Protein AF-0000000075196717 (afdb_homodimer)

InterPro domains:
  IPR041457 CxC2-like cysteine cluster, KDZ transposase-associated [PF18803] (43-149)

Organism: Armillaria gallica (NCBI:txid47427)

Solvent-accessible surface area (backbone atoms only — not comparable to full-atom values): 16820 Å² total; per-residue (Å²): 130,62,68,54,46,32,29,43,76,71,43,40,42,58,36,60,29,16,65,69,53,47,51,66,74,26,63,53,44,68,80,50,48,28,22,49,72,92,38,53,44,47,44,41,79,74,63,49,66,37,62,44,65,56,50,80,75,49,80,69,92,35,65,36,72,63,85,53,72,28,36,37,40,36,77,72,12,62,42,66,40,39,44,23,40,53,65,34,82,88,36,63,89,58,47,72,61,54,48,35,47,63,39,40,29,44,57,77,38,83,86,71,55,45,39,28,32,28,52,66,30,54,51,49,50,52,38,35,29,71,44,52,64,48,46,73,65,27,51,49,46,23,28,52,48,33,13,50,74,51,42,49,74,63,79,86,123,131,63,68,54,46,32,27,41,76,69,43,38,43,58,34,58,28,16,65,70,54,48,49,66,73,27,63,52,44,68,80,49,47,29,22,48,72,92,39,54,46,48,44,41,78,74,64,47,67,38,63,44,62,56,51,80,74,50,81,70,92,36,66,37,76,63,86,54,69,28,36,35,39,36,77,72,13,61,41,66,42,39,45,22,41,55,66,35,83,89,37,62,90,58,47,72,60,54,50,35,47,64,39,40,29,43,57,77,38,84,86,71,56,46,39,29,32,29,53,67,29,54,51,48,49,51,38,35,29,70,42,53,64,48,46,74,66,27,51,48,46,22,28,53,47,32,15,50,75,51,44,48,76,61,79,87,125

Radius of gyration: 19.27 Å; Cα contacts (8 Å, |Δi|>4): 617; chains: 2; bounding box: 46×51×46 Å

Sequence (314 aa):
MGDPIFQCDSCSLGLLVCKSCCLKLHLSLSLHPYSEWFTKTTLRELGLWVQIRHFDSSECICPECAGQTFTVLDTNGIHEVDIDYCSCDRCKGTTCWQQLLHFGWYPTMPLHPRTCATLMLLDQFHALTHAGKVSAYDYYCYVNTMTDVWGIGLPRVMGDPIFQCDSCSLGLLVCKSCCLKLHLSLSLHPYSEWFTKTTLRELGLWVQIRHFDSSECICPECAGQTFTVLDTNGIHEVDIDYCSCDRCKGTTCWQQLLHFGWYPTMPLHPRTCATLMLLDQFHALTHAGKVSAYDYYCYVNTMTDVWGIGLPRV

Secondary structure (DSSP, 8-state):
-----EEESSSTT--EE-HHHHHHHTTT-TT--EEETTEEE-HHHHT-EEESS-TTSPPPSSEEEEEEEEEEEETTEEEEEEEEEE-SGGGTT--HHHHHHHTTEEESSSSS--EEEEHHHHHHHHHHHHHH---HHHHHHHHHHHHHHTT------/-----EEESSSTT--EE-HHHHHHHTTT-TT--EEETTEEE-HHHHT-EEESS-TTSPPPSSEEEEEEEEEEEETTEEEEEEEEEE-SGGGTT--HHHHHHHHTEEESSSSS--EEEEHHHHHHHHHHHHHH---HHHHHHHHHHHHHHTT------

Foldseek 3Di:
DADQQKAWPPDVVRTRHGLVVVQVVCLLPQATWMDRNPATDHNVVSPHEHEQDDPVPDDAPAWAWLPDWAWEQEQLAIDTHTYTYHPDPVCPPPDPQNSCVVSQWHFPDDPRRRYTYGVNLVVVVVVCCVVPVQDPVNSVVSRHVSCVVSPVPDPPD/DADQQKAWPPDVVRTRHGLVVVQVVCLLPQATWMDRNPHTDHNVVSPHEHEQDPPVPDDAPAWAWLPDWAWEQEQLAIDTHTYTYHPDPVCPPPDPQRSCVVSQWHFPDDPRRRYTYGVNLVVVVVVCCVVPVQDPVNSVVSRHVSCVVSPVPDPPD

pLDDT: mean 82.61, std 13.31, range [24.95, 95.75]

Nearest PDB structures (foldseek):
  2y8e-assembly2_B  TM=4.421E-01  e=9.604E+00  Drosophila melanogaster
  2y8e-assembly2_B  TM=4.296E-01  e=7.864E+00  Drosophila melanogaster

Structure (mmCIF, N/CA/C/O backbone):
data_AF-0000000075196717-model_v1
#
loop_
_entity.id
_entity.type
_entity.pdbx_description
1 polymer 'CxC2-like cysteine cluster KDZ transposase-associated domain-containing protein'
#
loop_
_atom_site.group_PDB
_atom_site.id
_atom_site.type_symbol
_atom_site.label_atom_id
_atom_site.label_alt_id
_atom_site.label_comp_id
_atom_site.label_asym_id
_atom_site.label_entity_id
_atom_site.label_seq_id
_atom_site.pdbx_PDB_ins_code
_atom_site.Cartn_x
_atom_site.Cartn_y
_atom_site.Cartn_z
_atom_site.occupancy
_atom_site.B_iso_or_equiv
_atom_site.auth_seq_id
_atom_site.auth_comp_id
_atom_site.auth_asym_id
_atom_site.auth_atom_id
_atom_site.pdbx_PDB_model_num
ATOM 1 N N . MET A 1 1 ? -20.812 -8.398 14.812 1 59.66 1 MET A N 1
ATOM 2 C CA . MET A 1 1 ? -19.641 -7.574 14.508 1 59.66 1 MET A CA 1
ATOM 3 C C . MET A 1 1 ? -18.453 -7.992 15.359 1 59.66 1 MET A C 1
ATOM 5 O O . MET A 1 1 ? -18.609 -8.32 16.531 1 59.66 1 MET A O 1
ATOM 9 N N . GLY A 1 2 ? -17.484 -8.594 14.695 1 74.06 2 GLY A N 1
ATOM 10 C CA . GLY A 1 2 ? -16.391 -9.156 15.469 1 74.06 2 GLY A CA 1
ATOM 11 C C . GLY A 1 2 ? -15.586 -8.109 16.219 1 74.06 2 GLY A C 1
ATOM 12 O O . GLY A 1 2 ? -15.859 -6.914 16.109 1 74.06 2 GLY A O 1
ATOM 13 N N . ASP A 1 3 ? -14.805 -8.562 17.188 1 85.38 3 ASP A N 1
ATOM 14 C CA . ASP A 1 3 ? -13.953 -7.688 17.984 1 85.38 3 ASP A CA 1
ATOM 15 C C . ASP A 1 3 ? -12.93 -6.973 17.094 1 85.38 3 ASP A C 1
ATOM 17 O O . ASP A 1 3 ? -12.266 -7.602 16.281 1 85.38 3 ASP A O 1
ATOM 21 N N . PRO A 1 4 ? -13 -5.664 17.203 1 85.81 4 PRO A N 1
ATOM 22 C CA . PRO A 1 4 ? -12.016 -4.902 16.422 1 85.81 4 PRO A CA 1
ATOM 23 C C . PRO A 1 4 ? -10.602 -5.012 17 1 85.81 4 PRO A C 1
ATOM 25 O O . PRO A 1 4 ? -10.164 -4.133 17.75 1 85.81 4 PRO A O 1
ATOM 28 N N . ILE A 1 5 ? -9.875 -6.059 16.688 1 88.12 5 ILE A N 1
ATOM 29 C CA . ILE A 1 5 ? -8.586 -6.305 17.328 1 88.12 5 ILE A CA 1
ATOM 30 C C . ILE A 1 5 ? -7.492 -6.371 16.266 1 88.12 5 ILE A C 1
ATOM 32 O O . ILE A 1 5 ? -6.312 -6.539 16.578 1 88.12 5 ILE A O 1
ATOM 36 N N . PHE A 1 6 ? -7.949 -6.184 15.055 1 87.44 6 PHE A N 1
ATOM 37 C CA . PHE A 1 6 ? -6.973 -6.281 13.977 1 87.44 6 PHE A CA 1
ATOM 38 C C . PHE A 1 6 ? -6.629 -4.898 13.438 1 87.44 6 PHE A C 1
ATOM 40 O O . PHE A 1 6 ? -7.504 -4.043 13.297 1 87.44 6 PHE A O 1
ATOM 47 N N . GLN A 1 7 ? -5.301 -4.719 13.172 1 85.94 7 GLN A N 1
ATOM 48 C CA . GLN A 1 7 ? -4.812 -3.449 12.641 1 85.94 7 GLN A CA 1
ATOM 49 C C . GLN A 1 7 ? -3.867 -3.672 11.469 1 85.94 7 GLN A C 1
ATOM 51 O O . GLN A 1 7 ? -2.986 -4.531 11.523 1 85.94 7 GLN A O 1
ATOM 56 N N . CYS A 1 8 ? -4.207 -2.955 10.391 1 87 8 CYS A N 1
ATOM 57 C CA . CYS A 1 8 ? -3.293 -2.994 9.258 1 87 8 CYS A CA 1
ATOM 58 C C . CYS A 1 8 ? -2.139 -2.02 9.453 1 87 8 CYS A C 1
ATOM 60 O O . CYS A 1 8 ? -2.354 -0.858 9.805 1 87 8 CYS A O 1
ATOM 62 N N . ASP A 1 9 ? -1.025 -2.451 9.133 1 79.75 9 ASP A N 1
ATOM 63 C CA . ASP A 1 9 ? 0.159 -1.627 9.359 1 79.75 9 ASP A CA 1
ATOM 64 C C . ASP A 1 9 ? 0.439 -0.73 8.156 1 79.75 9 ASP A C 1
ATOM 66 O O . ASP A 1 9 ? 1.239 0.203 8.242 1 79.75 9 ASP A O 1
ATOM 70 N N . SER A 1 10 ? -0.27 -0.984 7.117 1 79.19 10 SER A N 1
ATOM 71 C CA . SER A 1 10 ? 0.008 -0.249 5.887 1 79.19 10 SER A CA 1
ATOM 72 C C . SER A 1 10 ? -1.07 0.794 5.609 1 79.19 10 SER A C 1
ATOM 74 O O . SER A 1 10 ? -0.848 1.737 4.848 1 79.19 10 SER A O 1
ATOM 76 N N . CYS A 1 11 ? -2.168 0.563 6.168 1 77.88 11 CYS A N 1
ATOM 77 C CA . CYS A 1 11 ? -3.236 1.537 5.98 1 77.88 11 CYS A CA 1
ATOM 78 C C . CYS A 1 11 ? -3.111 2.684 6.977 1 77.88 11 CYS A C 1
ATOM 80 O O . CYS A 1 11 ? -2.689 2.479 8.117 1 77.88 11 CYS A O 1
ATOM 82 N N . SER A 1 12 ? -3.23 3.898 6.637 1 64.94 12 SER A N 1
ATOM 83 C CA . SER A 1 12 ? -3.016 5.094 7.449 1 64.94 12 SER A CA 1
ATOM 84 C C . SER A 1 12 ? -4.023 5.172 8.594 1 64.94 12 SER A C 1
ATOM 86 O O . SER A 1 12 ? -3.816 5.914 9.555 1 64.94 12 SER A O 1
ATOM 88 N N . LEU A 1 13 ? -5.008 4.414 8.539 1 61.22 13 LEU A N 1
ATOM 89 C CA . LEU A 1 13 ? -6.039 4.738 9.516 1 61.22 13 LEU A CA 1
ATOM 90 C C . LEU A 1 13 ? -5.801 3.998 10.828 1 61.22 13 LEU A C 1
ATOM 92 O O . LEU A 1 13 ? -6.332 4.387 11.875 1 61.22 13 LEU A O 1
ATOM 96 N N . GLY A 1 14 ? -4.746 3.205 10.914 1 62.84 14 GLY A N 1
ATOM 97 C CA . GLY A 1 14 ? -4.492 2.484 12.148 1 62.84 14 GLY A CA 1
ATOM 98 C C . GLY A 1 14 ? -5.762 1.977 12.812 1 62.84 14 GLY A C 1
ATOM 99 O O . GLY A 1 14 ? -5.859 1.963 14.039 1 62.84 14 GLY A O 1
ATOM 100 N N . LEU A 1 15 ? -6.766 1.689 12.031 1 69.5 15 LEU A N 1
ATOM 101 C CA . LEU A 1 15 ? -8.062 1.262 12.547 1 69.5 15 LEU A CA 1
ATOM 102 C C . LEU A 1 15 ? -8.008 -0.183 13.031 1 69.5 15 LEU A C 1
ATOM 104 O O . LEU A 1 15 ? -7.371 -1.029 12.398 1 69.5 15 LEU A O 1
ATOM 108 N N . LEU A 1 16 ? -8.508 -0.179 14.219 1 79.31 16 LEU A N 1
ATOM 109 C CA . LEU A 1 16 ? -8.773 -1.542 14.656 1 79.31 16 LEU A CA 1
ATOM 110 C C . LEU A 1 16 ? -10.094 -2.053 14.086 1 79.31 16 LEU A C 1
ATOM 112 O O . LEU A 1 16 ? -11.117 -1.369 14.164 1 79.31 16 LEU A O 1
ATOM 116 N N . VAL A 1 17 ? -9.992 -3.168 13.406 1 83.69 17 VAL A N 1
ATOM 117 C CA . VAL A 1 17 ? -11.188 -3.734 12.797 1 83.69 17 VAL A CA 1
ATOM 118 C C . VAL A 1 17 ? -11.328 -5.203 13.188 1 83.69 17 VAL A C 1
ATOM 120 O O . VAL A 1 17 ? -10.398 -5.797 13.734 1 83.69 17 VAL A O 1
ATOM 123 N N . CYS A 1 18 ? -12.547 -5.629 13.031 1 88.38 18 CYS A N 1
ATOM 124 C CA . CYS A 1 18 ? -12.758 -7.055 13.266 1 88.38 18 CYS A CA 1
ATOM 125 C C . CYS A 1 18 ? -12.211 -7.883 12.102 1 88.38 18 CYS A C 1
ATOM 127 O O . CYS A 1 18 ? -11.844 -7.336 11.062 1 88.38 18 CYS A O 1
ATOM 129 N N . LYS A 1 19 ? -12.258 -9.164 12.328 1 89 19 LYS A N 1
ATOM 130 C CA . LYS A 1 19 ? -11.703 -10.07 11.328 1 89 19 LYS A CA 1
ATOM 131 C C . L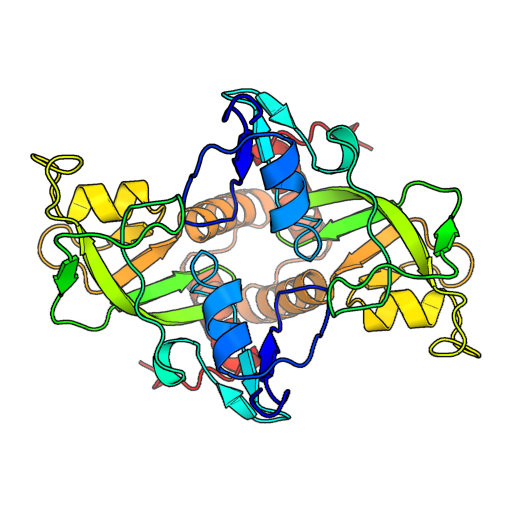YS A 1 19 ? -12.461 -9.961 10.008 1 89 19 LYS A C 1
ATOM 133 O O . LYS A 1 19 ? -11.852 -9.875 8.945 1 89 19 LYS A O 1
ATOM 138 N N . SER A 1 20 ? -13.703 -9.961 10.078 1 87.88 20 SER A N 1
ATOM 139 C CA . SER A 1 20 ? -14.516 -9.93 8.875 1 87.88 20 SER A CA 1
ATOM 140 C C . SER A 1 20 ? -14.312 -8.633 8.102 1 87.88 20 SER A C 1
ATOM 142 O O . SER A 1 20 ? -14.234 -8.641 6.871 1 87.88 20 SER A O 1
ATOM 144 N N . CYS A 1 21 ? -14.117 -7.562 8.773 1 85 21 CYS A N 1
ATOM 145 C CA . CYS A 1 21 ? -13.883 -6.27 8.141 1 85 21 CYS A CA 1
ATOM 146 C C . CYS A 1 21 ? -12.484 -6.203 7.543 1 85 21 CYS A C 1
ATOM 148 O O . CYS A 1 21 ? -12.289 -5.633 6.469 1 85 21 CYS A O 1
ATOM 150 N N . CYS A 1 22 ? -11.664 -6.824 8.242 1 85.25 22 CYS A N 1
ATOM 151 C CA . CYS A 1 22 ? -10.297 -6.887 7.75 1 85.25 22 CYS A CA 1
ATOM 152 C C . CYS A 1 22 ? -10.234 -7.57 6.391 1 85.25 22 CYS A C 1
ATOM 154 O O . CYS A 1 22 ? -9.656 -7.031 5.445 1 85.25 22 CYS A O 1
ATOM 156 N N . LEU A 1 23 ? -10.914 -8.633 6.34 1 86.12 23 LEU A N 1
ATOM 157 C CA . LEU A 1 23 ? -10.875 -9.422 5.113 1 86.12 23 LEU A CA 1
ATOM 158 C C . LEU A 1 23 ? -11.602 -8.695 3.984 1 86.12 23 LEU A C 1
ATOM 160 O O . LEU A 1 23 ? -11.125 -8.672 2.85 1 86.12 23 LEU A O 1
ATOM 164 N N . LYS A 1 24 ? -12.586 -8 4.273 1 81.69 24 LYS A N 1
ATOM 165 C CA . LYS A 1 24 ? -13.367 -7.285 3.268 1 81.69 24 LYS A CA 1
ATOM 166 C C . LYS A 1 24 ? -12.594 -6.09 2.723 1 81.69 24 LYS A C 1
ATOM 168 O O . LYS A 1 24 ? -12.594 -5.844 1.514 1 81.69 24 LYS A O 1
ATOM 173 N N . LEU A 1 25 ? -11.883 -5.48 3.578 1 78.94 25 LEU A N 1
ATOM 174 C CA . LEU A 1 25 ? -11.195 -4.246 3.223 1 78.94 25 LEU A CA 1
ATOM 175 C C . LEU A 1 25 ? -9.914 -4.535 2.449 1 78.94 25 LEU A C 1
ATOM 177 O O . LEU A 1 25 ? -9.391 -3.66 1.757 1 78.94 25 LEU A O 1
ATOM 181 N N . HIS A 1 26 ? -9.508 -5.785 2.533 1 84.81 26 HIS A N 1
ATOM 182 C CA . HIS A 1 26 ? -8.164 -6.016 2.004 1 84.81 26 HIS A CA 1
ATOM 183 C C . HIS A 1 26 ? -8.18 -7.094 0.926 1 84.81 26 HIS A C 1
ATOM 185 O O . HIS A 1 26 ? -7.145 -7.695 0.63 1 84.81 26 HIS A O 1
ATOM 191 N N . LEU A 1 27 ? -9.297 -7.242 0.307 1 79.31 27 LEU A N 1
ATOM 192 C CA . LEU A 1 27 ? -9.398 -8.203 -0.788 1 79.31 27 LEU A CA 1
ATOM 193 C C . LEU A 1 27 ? -8.43 -7.852 -1.911 1 79.31 27 LEU A C 1
ATOM 195 O O . LEU A 1 27 ? -7.816 -8.742 -2.506 1 79.31 27 LEU A O 1
ATOM 199 N N . SER A 1 28 ? -8.234 -6.535 -2.092 1 78.94 28 SER A N 1
ATOM 200 C CA . SER A 1 28 ? -7.34 -6.086 -3.156 1 78.94 28 SER A CA 1
ATOM 201 C C . SER A 1 28 ? -5.984 -5.668 -2.6 1 78.94 28 SER A C 1
ATOM 203 O O . SER A 1 28 ? -5.145 -5.137 -3.33 1 78.94 28 SER A O 1
ATOM 205 N N . LEU A 1 29 ? -5.84 -5.852 -1.345 1 86.69 29 LEU A N 1
ATOM 206 C CA . LEU A 1 29 ? -4.613 -5.492 -0.641 1 86.69 29 LEU A CA 1
ATOM 207 C C . LEU A 1 29 ? -4.086 -6.668 0.171 1 86.69 29 LEU A C 1
ATOM 209 O O . LEU A 1 29 ? -3.814 -6.531 1.366 1 86.69 29 LEU A O 1
ATOM 213 N N . SER A 1 30 ? -3.891 -7.707 -0.532 1 86.38 30 SER A N 1
ATOM 214 C CA . SER A 1 30 ? -3.686 -9.008 0.093 1 86.38 30 SER A CA 1
ATOM 215 C C . SER A 1 30 ? -2.305 -9.102 0.734 1 86.38 30 SER A C 1
ATOM 217 O O . SER A 1 30 ? -2.037 -10.023 1.514 1 86.38 30 SER A O 1
ATOM 219 N N . LEU A 1 31 ? -1.469 -8.102 0.481 1 89.94 31 LEU A N 1
ATOM 220 C CA . LEU A 1 31 ? -0.1 -8.227 0.97 1 89.94 31 LEU A CA 1
ATOM 221 C C . LEU A 1 31 ? 0.16 -7.25 2.113 1 89.94 31 LEU A C 1
ATOM 223 O O . LEU A 1 31 ? 1.305 -7.078 2.537 1 89.94 31 LEU A O 1
ATOM 227 N N . HIS A 1 32 ? -0.858 -6.578 2.561 1 89.25 32 HIS A N 1
ATOM 228 C CA . HIS A 1 32 ? -0.691 -5.715 3.723 1 89.25 32 HIS A CA 1
ATOM 229 C C . HIS A 1 32 ? -0.457 -6.531 4.988 1 89.25 32 HIS A C 1
ATOM 231 O O . HIS A 1 32 ? -1.097 -7.566 5.191 1 89.25 32 HIS A O 1
ATOM 237 N N . PRO A 1 33 ? 0.479 -6.074 5.734 1 84.44 33 PRO A N 1
ATOM 238 C CA . PRO A 1 33 ? 0.685 -6.758 7.016 1 84.44 33 PRO A CA 1
ATOM 239 C C . PRO A 1 33 ? -0.357 -6.379 8.062 1 84.44 33 PRO A C 1
ATOM 241 O O . PRO A 1 33 ? -0.894 -5.266 8.031 1 84.44 33 PRO A O 1
ATOM 244 N N . TYR A 1 34 ? -0.632 -7.355 8.961 1 84.94 34 TYR A N 1
ATOM 245 C CA . TYR A 1 34 ? -1.619 -7.121 10.008 1 84.94 34 TYR A CA 1
ATOM 246 C C . TYR A 1 34 ? -1.066 -7.516 11.375 1 84.94 34 TYR A C 1
ATOM 248 O O . TYR A 1 34 ? -0.169 -8.352 11.469 1 84.94 34 TYR A O 1
ATOM 256 N N . SER A 1 35 ? -1.68 -6.824 12.305 1 84.5 35 SER A N 1
ATOM 257 C CA . SER A 1 35 ? -1.391 -7.168 13.688 1 84.5 35 SER A CA 1
ATOM 258 C C . SER A 1 35 ? -2.674 -7.391 14.484 1 84.5 35 SER A C 1
ATOM 260 O O . SER A 1 35 ? -3.664 -6.684 14.281 1 84.5 35 SER A O 1
ATOM 262 N N . GLU A 1 36 ? -2.676 -8.445 15.125 1 85.5 36 GLU A N 1
ATOM 263 C CA . GLU A 1 36 ? -3.674 -8.672 16.156 1 85.5 36 GLU A CA 1
ATOM 264 C C . GLU A 1 36 ? -3.176 -8.195 17.516 1 85.5 36 GLU A C 1
ATOM 266 O O . GLU A 1 36 ? -2.4 -8.891 18.188 1 85.5 36 GLU A O 1
ATOM 271 N N . TRP A 1 37 ? -3.594 -6.984 17.844 1 79 37 TRP A N 1
ATOM 272 C CA . TRP A 1 37 ? -3.025 -6.305 19 1 79 37 TRP A CA 1
ATOM 273 C C . TRP A 1 37 ? -1.514 -6.164 18.859 1 79 37 TRP A C 1
ATOM 275 O O . TRP A 1 37 ? -1.027 -5.469 17.969 1 79 37 TRP A O 1
ATOM 285 N N . PHE A 1 38 ? -0.753 -6.953 19.609 1 75.19 38 PHE A N 1
ATOM 286 C CA . PHE A 1 38 ? 0.695 -6.785 19.578 1 75.19 38 PHE A CA 1
ATOM 287 C C . PHE A 1 38 ? 1.361 -7.977 18.891 1 75.19 38 PHE A C 1
ATOM 289 O O . PHE A 1 38 ? 2.59 -8.078 18.875 1 75.19 38 PHE A O 1
ATOM 296 N N . THR A 1 39 ? 0.395 -8.805 18.312 1 82.44 39 THR A N 1
ATOM 297 C CA . THR A 1 39 ? 0.944 -9.977 17.641 1 82.44 39 THR A CA 1
ATOM 298 C C . THR A 1 39 ? 0.768 -9.883 16.125 1 82.44 39 THR A C 1
ATOM 300 O O . THR A 1 39 ? -0.331 -9.602 15.648 1 82.44 39 THR A O 1
ATOM 303 N N . LYS A 1 40 ? 1.809 -10.133 15.547 1 84.81 40 LYS A N 1
ATOM 304 C CA . LYS A 1 40 ? 1.774 -10.07 14.086 1 84.81 40 LYS A CA 1
ATOM 305 C C . LYS A 1 40 ? 0.991 -11.242 13.508 1 84.81 40 LYS A C 1
ATOM 307 O O . LYS A 1 40 ? 1.06 -12.359 14.023 1 84.81 40 LYS A O 1
ATOM 312 N N . THR A 1 41 ? 0.192 -10.938 12.547 1 87.44 41 THR A N 1
ATOM 313 C CA . THR A 1 41 ? -0.547 -11.953 11.805 1 87.44 41 THR A CA 1
ATOM 314 C C . THR A 1 41 ? -0.588 -11.617 10.32 1 87.44 41 THR A C 1
ATOM 316 O O . THR A 1 41 ? -0.057 -10.586 9.898 1 87.44 41 THR A O 1
ATOM 319 N N . THR A 1 42 ? -1.004 -12.625 9.562 1 87.94 42 THR A N 1
ATOM 320 C CA . THR A 1 42 ? -1.123 -12.406 8.125 1 87.94 42 THR A CA 1
ATOM 321 C C . THR A 1 42 ? -2.57 -12.578 7.672 1 87.94 42 THR A C 1
ATOM 323 O O . THR A 1 42 ? -3.375 -13.203 8.367 1 87.94 42 THR A O 1
ATOM 326 N N . LEU A 1 43 ? -2.84 -12.016 6.547 1 90.06 43 LEU A N 1
ATOM 327 C CA . LEU A 1 43 ? -4.184 -12.148 5.992 1 90.06 43 LEU A CA 1
ATOM 328 C C . LEU A 1 43 ? -4.48 -13.602 5.633 1 90.06 43 LEU A C 1
ATOM 330 O O . LEU A 1 43 ? -5.625 -14.047 5.73 1 90.06 43 LEU A O 1
ATOM 334 N N . ARG A 1 44 ? -3.447 -14.289 5.297 1 89.94 44 ARG A N 1
ATOM 335 C CA . ARG A 1 44 ? -3.615 -15.719 5.027 1 89.94 44 ARG A CA 1
ATOM 336 C C . ARG A 1 44 ? -4.09 -16.453 6.273 1 89.94 44 ARG A C 1
ATOM 338 O O . ARG A 1 44 ? -5.023 -17.25 6.211 1 89.94 44 ARG A O 1
ATOM 345 N N . GLU A 1 45 ? -3.471 -16.141 7.352 1 89.25 45 GLU A N 1
ATOM 346 C CA . GLU A 1 45 ? -3.83 -16.766 8.617 1 89.25 45 GLU A CA 1
ATOM 347 C C . GLU A 1 45 ? -5.254 -16.406 9.031 1 89.25 45 GLU A C 1
ATOM 349 O O . GLU A 1 45 ? -5.934 -17.203 9.688 1 89.25 45 GLU A O 1
ATOM 354 N N . LEU A 1 46 ? -5.652 -15.281 8.594 1 90.38 46 LEU A N 1
ATOM 355 C CA . LEU A 1 46 ? -7.008 -14.844 8.906 1 90.38 46 LEU A CA 1
ATOM 356 C C . LEU A 1 46 ? -8.016 -15.484 7.961 1 90.38 46 LEU A C 1
ATOM 358 O O . LEU A 1 46 ? -9.227 -15.367 8.164 1 90.38 46 LEU A O 1
ATOM 362 N N . GLY A 1 47 ? -7.535 -16.109 6.922 1 89.31 47 GLY A N 1
ATOM 363 C CA . GLY A 1 47 ? -8.422 -16.875 6.066 1 89.31 47 GLY A CA 1
ATOM 364 C C . GLY A 1 47 ? -8.617 -16.25 4.695 1 89.31 47 GLY A C 1
ATOM 365 O O . GLY A 1 47 ? -9.5 -16.656 3.939 1 89.31 47 GLY A O 1
ATOM 366 N N . LEU A 1 48 ? -7.816 -15.273 4.355 1 88.69 48 LEU A N 1
ATOM 367 C CA . LEU A 1 48 ? -8 -14.617 3.066 1 88.69 48 LEU A CA 1
ATOM 368 C C . LEU A 1 48 ? -7.535 -15.516 1.925 1 88.69 48 LEU A C 1
ATOM 370 O O . LEU A 1 48 ? -6.438 -16.078 1.979 1 88.69 48 LEU A O 1
ATOM 374 N N . TRP A 1 49 ? -8.43 -15.672 1.001 1 88.12 49 TRP A N 1
ATOM 375 C CA . TRP A 1 49 ? -8.125 -16.297 -0.284 1 88.12 49 TRP A CA 1
ATOM 376 C C . TRP A 1 49 ? -8.188 -15.266 -1.412 1 88.12 49 TRP A C 1
ATOM 378 O O . TRP A 1 49 ? -9.219 -14.609 -1.608 1 88.12 49 TRP A O 1
ATOM 388 N N . VAL A 1 50 ? -7.098 -15.203 -2.086 1 87.06 50 VAL A N 1
ATOM 389 C CA . VAL A 1 50 ? -7.016 -14.148 -3.092 1 87.06 50 VAL A CA 1
ATOM 390 C C . VAL A 1 50 ? -7.504 -14.68 -4.438 1 87.06 50 VAL A C 1
ATOM 392 O O . VAL A 1 50 ? -6.977 -15.672 -4.953 1 87.06 50 VAL A O 1
ATOM 395 N N . GLN A 1 51 ? -8.57 -14.141 -4.883 1 85.19 51 GLN A N 1
ATOM 396 C CA . GLN A 1 51 ? -9.039 -14.438 -6.23 1 85.19 51 GLN A CA 1
ATOM 397 C C . GLN A 1 51 ? -8.297 -13.602 -7.27 1 85.19 51 GLN A C 1
ATOM 399 O O . GLN A 1 51 ? -8.43 -12.375 -7.301 1 85.19 51 GLN A O 1
ATOM 404 N N . ILE A 1 52 ? -7.566 -14.586 -7.957 1 82.5 52 ILE A N 1
ATOM 405 C CA . ILE A 1 52 ? -6.82 -13.906 -9.008 1 82.5 52 ILE A CA 1
ATOM 406 C C . ILE A 1 52 ? -7.75 -13.578 -10.172 1 82.5 52 ILE A C 1
ATOM 408 O O . ILE A 1 52 ? -8.57 -14.406 -10.578 1 82.5 52 ILE A O 1
ATOM 412 N N . ARG A 1 53 ? -7.883 -12.453 -10.461 1 74.88 53 ARG A N 1
ATOM 413 C CA . ARG A 1 53 ? -8.75 -11.906 -11.492 1 74.88 53 ARG A CA 1
ATOM 414 C C . ARG A 1 53 ? -10.102 -11.5 -10.914 1 74.88 53 ARG A C 1
ATOM 416 O O . ARG A 1 53 ? -10.375 -11.734 -9.734 1 74.88 53 ARG A O 1
ATOM 423 N N . HIS A 1 54 ? -10.977 -10.773 -11.43 1 73.12 54 HIS A N 1
ATOM 424 C CA . HIS A 1 54 ? -12.203 -10.141 -10.984 1 73.12 54 HIS A CA 1
ATOM 425 C C . HIS A 1 54 ? -11.914 -8.922 -10.117 1 73.12 54 HIS A C 1
ATOM 427 O O . HIS A 1 54 ? -12.258 -8.898 -8.93 1 73.12 54 HIS A O 1
ATOM 433 N N . PHE A 1 55 ? -11.508 -8.117 -10.648 1 62.22 55 PHE A N 1
ATOM 434 C CA . PHE A 1 55 ? -10.977 -6.902 -10.047 1 62.22 55 PHE A CA 1
ATOM 435 C C . PHE A 1 55 ? -12.102 -6.074 -9.43 1 62.22 55 PHE A C 1
ATOM 437 O O . PHE A 1 55 ? -11.836 -5.184 -8.617 1 62.22 55 PHE A O 1
ATOM 444 N N . ASP A 1 56 ? -13.359 -6.422 -9.742 1 60.47 56 ASP A N 1
ATOM 445 C CA . ASP A 1 56 ? -14.492 -5.641 -9.266 1 60.47 56 ASP A CA 1
ATOM 446 C C . ASP A 1 56 ? -15.031 -6.195 -7.949 1 60.47 56 ASP A C 1
ATOM 448 O O . ASP A 1 56 ? -16.109 -5.809 -7.504 1 60.47 56 ASP A O 1
ATOM 452 N N . SER A 1 57 ? -14.195 -6.965 -7.316 1 62.5 57 SER A N 1
ATOM 453 C CA . SER A 1 57 ? -14.586 -7.578 -6.051 1 62.5 57 SER A CA 1
ATOM 454 C C . SER A 1 57 ? -15.789 -8.492 -6.227 1 62.5 57 SER A C 1
ATOM 456 O O . SER A 1 57 ? -16.453 -8.859 -5.25 1 62.5 57 SER A O 1
ATOM 458 N N . SER A 1 58 ? -16.047 -8.719 -7.516 1 69.94 58 SER A N 1
ATOM 459 C CA . SER A 1 58 ? -17.109 -9.695 -7.742 1 69.94 58 SER A CA 1
ATOM 460 C C . SER A 1 58 ? -16.609 -11.117 -7.5 1 69.94 58 SER A C 1
ATOM 462 O O . SER A 1 58 ? -15.43 -11.406 -7.691 1 69.94 58 SER A O 1
ATOM 464 N N . GLU A 1 59 ? -17.484 -11.812 -7.07 1 76.5 59 GLU A N 1
ATOM 465 C CA . GLU A 1 59 ? -17.125 -13.211 -6.82 1 76.5 59 GLU A CA 1
ATOM 466 C C . GLU A 1 59 ? -16.984 -13.984 -8.125 1 76.5 59 GLU A C 1
ATOM 468 O O . GLU A 1 59 ? -17.781 -13.797 -9.055 1 76.5 59 GLU A O 1
ATOM 473 N N . CYS A 1 60 ? -15.938 -14.648 -8.234 1 85.12 60 CYS A N 1
ATOM 474 C CA . CYS A 1 60 ? -15.734 -15.5 -9.398 1 85.12 60 CYS A CA 1
ATOM 475 C C . CYS A 1 60 ? -16.688 -16.688 -9.383 1 85.12 60 CYS A C 1
ATOM 477 O O . CYS A 1 60 ? -16.812 -17.375 -8.359 1 85.12 60 CYS A O 1
ATOM 479 N N . ILE A 1 61 ? -17.312 -16.969 -10.492 1 85.69 61 ILE A N 1
ATOM 480 C CA . ILE A 1 61 ? -18.281 -18.062 -10.57 1 85.69 61 ILE A CA 1
ATOM 481 C C . ILE A 1 61 ? -17.547 -19.375 -10.828 1 85.69 61 ILE A C 1
ATOM 483 O O . ILE A 1 61 ? -18.109 -20.453 -10.633 1 85.69 61 ILE A O 1
ATOM 487 N N . CYS A 1 62 ? -16.312 -19.344 -11.273 1 89.81 62 CYS A N 1
ATOM 488 C CA . CYS A 1 62 ? -15.531 -20.547 -11.57 1 89.81 62 CYS A CA 1
ATOM 489 C C . CYS A 1 62 ? -14.141 -20.453 -10.945 1 89.81 62 CYS A C 1
ATOM 491 O O . CYS A 1 62 ? -13.133 -20.531 -11.656 1 89.81 62 CYS A O 1
ATOM 493 N N . PRO A 1 63 ? -14.109 -20.297 -9.664 1 88.94 63 PRO A N 1
ATOM 494 C CA . PRO A 1 63 ? -12.781 -20.266 -9.047 1 88.94 63 PRO A CA 1
ATOM 495 C C . PRO A 1 63 ? -12.039 -21.594 -9.133 1 88.94 63 PRO A C 1
ATOM 497 O O . PRO A 1 63 ? -12.656 -22.656 -9.023 1 88.94 63 PRO A O 1
ATOM 500 N N . GLU A 1 64 ? -10.75 -21.531 -9.477 1 89.25 64 GLU A N 1
ATOM 501 C CA . GLU A 1 64 ? -9.883 -22.703 -9.5 1 89.25 64 GLU A CA 1
ATOM 502 C C . GLU A 1 64 ? -8.734 -22.562 -8.5 1 89.25 64 GLU A C 1
ATOM 504 O O . GLU A 1 64 ? -7.859 -21.703 -8.672 1 89.25 64 GLU A O 1
ATOM 509 N N . CYS A 1 65 ? -8.797 -23.438 -7.582 1 89.25 65 CYS A N 1
ATOM 510 C CA . CYS A 1 65 ? -7.762 -23.391 -6.559 1 89.25 65 CYS A CA 1
ATOM 511 C C . CYS A 1 65 ? -6.391 -23.703 -7.145 1 89.25 65 CYS A C 1
ATOM 513 O O . CYS A 1 65 ? -6.25 -24.656 -7.91 1 89.25 65 CYS A O 1
ATOM 515 N N . ALA A 1 66 ? -5.43 -22.875 -6.801 1 86.94 66 ALA A N 1
ATOM 516 C CA . ALA A 1 66 ? -4.074 -23.125 -7.285 1 86.94 66 ALA A CA 1
ATOM 517 C C . ALA A 1 66 ? -3.465 -24.344 -6.605 1 86.94 66 ALA A C 1
ATOM 519 O O . ALA A 1 66 ? -2.545 -24.969 -7.141 1 86.94 66 ALA A O 1
ATOM 520 N N . GLY A 1 67 ? -4.004 -24.75 -5.559 1 80.62 67 GLY A N 1
ATOM 521 C CA . GLY A 1 67 ? -3.592 -25.969 -4.887 1 80.62 67 GLY A CA 1
ATOM 522 C C . GLY A 1 67 ? -2.307 -25.812 -4.094 1 80.62 67 GLY A C 1
ATOM 523 O O . GLY A 1 67 ? -1.776 -26.781 -3.562 1 80.62 67 GLY A O 1
ATOM 524 N N . GLN A 1 68 ? -1.637 -24.688 -4.18 1 83.69 68 GLN A N 1
ATOM 525 C CA . GLN A 1 68 ? -0.416 -24.453 -3.418 1 83.69 68 GLN A CA 1
ATOM 526 C C . GLN A 1 68 ? -0.369 -23.031 -2.873 1 83.69 68 GLN A C 1
ATOM 528 O O . GLN A 1 68 ? -0.981 -22.125 -3.441 1 83.69 68 GLN A O 1
ATOM 533 N N . THR A 1 69 ? 0.328 -22.953 -1.703 1 89.38 69 THR A N 1
ATOM 534 C CA . THR A 1 69 ? 0.585 -21.641 -1.128 1 89.38 69 THR A CA 1
ATOM 535 C C . THR A 1 69 ? 1.689 -20.922 -1.896 1 89.38 69 THR A C 1
ATOM 537 O O . THR A 1 69 ? 2.703 -21.531 -2.25 1 89.38 69 THR A O 1
ATOM 540 N N . PHE A 1 70 ? 1.438 -19.688 -2.193 1 91.25 70 PHE A N 1
ATOM 541 C CA . PHE A 1 70 ? 2.408 -18.875 -2.922 1 91.25 70 PHE A CA 1
ATOM 542 C C . PHE A 1 70 ? 3.262 -18.062 -1.962 1 91.25 70 PHE A C 1
ATOM 544 O O . PHE A 1 70 ? 2.764 -17.562 -0.951 1 91.25 70 PHE A O 1
ATOM 551 N N . THR A 1 71 ? 4.48 -18 -2.293 1 92.25 71 THR A N 1
ATOM 552 C CA . THR A 1 71 ? 5.359 -17.016 -1.677 1 92.25 71 THR A CA 1
ATOM 553 C C . THR A 1 71 ? 5.484 -15.773 -2.559 1 92.25 71 THR A C 1
ATOM 555 O O . THR A 1 71 ? 5.918 -15.859 -3.709 1 92.25 71 THR A O 1
ATOM 558 N N . VAL A 1 72 ? 5.094 -14.656 -2.061 1 92.94 72 VAL A N 1
ATOM 559 C CA . VAL A 1 72 ? 5.109 -13.422 -2.832 1 92.94 72 VAL A CA 1
ATOM 560 C 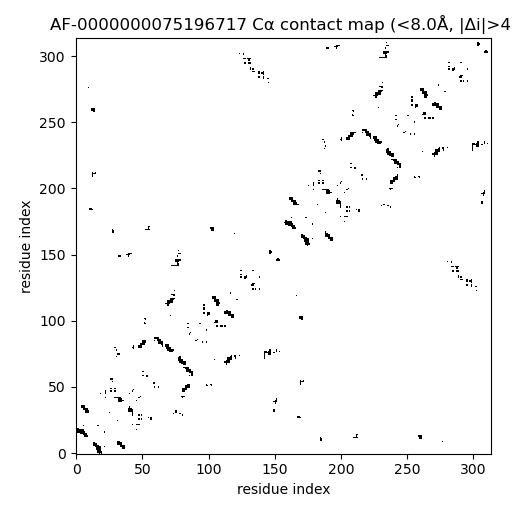C . VAL A 1 72 ? 6.066 -12.422 -2.186 1 92.94 72 VAL A C 1
ATOM 562 O O . VAL A 1 72 ? 5.918 -12.086 -1.01 1 92.94 72 VAL A O 1
ATOM 565 N N . LEU A 1 73 ? 7.074 -12.047 -2.947 1 93.38 73 LEU A N 1
ATOM 566 C CA . LEU A 1 73 ? 7.98 -10.992 -2.51 1 93.38 73 LEU A CA 1
ATOM 567 C C . LEU A 1 73 ? 7.414 -9.617 -2.846 1 93.38 73 LEU A C 1
ATOM 569 O O . LEU A 1 73 ? 7.066 -9.352 -3.998 1 93.38 73 LEU A O 1
ATOM 573 N N . ASP A 1 74 ? 7.254 -8.82 -1.857 1 92.88 74 ASP A N 1
ATOM 574 C CA . ASP A 1 74 ? 6.77 -7.445 -1.982 1 92.88 74 ASP A CA 1
ATOM 575 C C . ASP A 1 74 ? 7.707 -6.465 -1.279 1 92.88 74 ASP A C 1
ATOM 577 O O . ASP A 1 74 ? 8.625 -6.879 -0.574 1 92.88 74 ASP A O 1
ATOM 581 N N . THR A 1 75 ? 7.484 -5.176 -1.52 1 91.06 75 THR A N 1
ATOM 582 C CA . THR A 1 75 ? 8.336 -4.141 -0.934 1 91.06 75 THR A CA 1
ATOM 583 C C . THR A 1 75 ? 8.219 -4.145 0.587 1 91.06 75 THR A C 1
ATOM 585 O O . THR A 1 75 ? 9.117 -3.674 1.284 1 91.06 75 THR A O 1
ATOM 588 N N . ASN A 1 76 ? 7.129 -4.652 1.076 1 89.5 76 ASN A N 1
ATOM 589 C CA . ASN A 1 76 ? 6.926 -4.625 2.521 1 89.5 76 ASN A CA 1
ATOM 590 C C . ASN A 1 76 ? 7.277 -5.969 3.158 1 89.5 76 ASN A C 1
ATOM 592 O O . ASN A 1 76 ? 7.016 -6.184 4.344 1 89.5 76 ASN A O 1
ATOM 596 N N . GLY A 1 77 ? 7.832 -6.895 2.34 1 90.5 77 GLY A N 1
ATOM 597 C CA . GLY A 1 77 ? 8.266 -8.164 2.908 1 90.5 77 GLY A CA 1
ATOM 598 C C . GLY A 1 77 ? 7.863 -9.359 2.068 1 90.5 77 GLY A C 1
ATOM 599 O O . GLY A 1 77 ? 7.434 -9.203 0.921 1 90.5 77 GLY A O 1
ATOM 600 N N . ILE A 1 78 ? 8.102 -10.531 2.689 1 91.44 78 ILE A N 1
ATOM 601 C CA . ILE A 1 78 ? 7.758 -11.805 2.07 1 91.44 78 ILE A CA 1
ATOM 602 C C . ILE A 1 78 ? 6.441 -12.32 2.648 1 91.44 78 ILE A C 1
ATOM 604 O O . ILE A 1 78 ? 6.266 -12.359 3.869 1 91.44 78 ILE A O 1
ATOM 608 N N . HIS A 1 79 ? 5.566 -12.719 1.752 1 91.94 79 HIS A N 1
ATOM 609 C CA . HIS A 1 79 ? 4.23 -13.133 2.174 1 91.94 79 HIS A CA 1
ATOM 610 C C . HIS A 1 79 ? 3.877 -14.508 1.633 1 91.94 79 HIS A C 1
ATOM 612 O O . HIS A 1 79 ? 4.301 -14.875 0.534 1 91.94 79 HIS A O 1
ATOM 618 N N . GLU A 1 80 ? 3.143 -15.195 2.43 1 91.69 80 GLU A N 1
ATOM 619 C CA . GLU A 1 80 ? 2.482 -16.406 1.95 1 91.69 80 GLU A CA 1
ATOM 620 C C . GLU A 1 80 ? 1.006 -16.156 1.665 1 91.69 80 GLU A C 1
ATOM 622 O O . GLU A 1 80 ? 0.294 -15.586 2.498 1 91.69 80 GLU A O 1
ATOM 627 N N . VAL A 1 81 ? 0.602 -16.578 0.472 1 92.12 81 VAL A N 1
ATOM 628 C CA . VAL A 1 81 ? -0.771 -16.281 0.075 1 92.12 81 VAL A CA 1
ATOM 629 C C . VAL A 1 81 ? -1.383 -17.5 -0.62 1 92.12 81 VAL A C 1
ATOM 631 O O . VAL A 1 81 ? -0.697 -18.203 -1.354 1 92.12 81 VAL A O 1
ATOM 634 N N . ASP A 1 82 ? -2.65 -17.672 -0.338 1 92.38 82 ASP A N 1
ATOM 635 C CA . ASP A 1 82 ? -3.432 -18.656 -1.079 1 92.38 82 ASP A CA 1
ATOM 636 C C . ASP A 1 82 ? -4.25 -18 -2.184 1 92.38 82 ASP A C 1
ATOM 638 O O . ASP A 1 82 ? -4.918 -16.984 -1.946 1 92.38 82 ASP A O 1
ATOM 642 N N . ILE A 1 83 ? -4.141 -18.609 -3.359 1 90.81 83 ILE A N 1
ATOM 643 C CA . ILE A 1 83 ? -4.793 -17.922 -4.469 1 90.81 83 ILE A CA 1
ATOM 644 C C . ILE A 1 83 ? -5.727 -18.875 -5.199 1 90.81 83 ILE A C 1
ATOM 646 O O . ILE A 1 83 ? -5.547 -20.094 -5.141 1 90.81 83 ILE A O 1
ATOM 650 N N . ASP A 1 84 ? -6.734 -18.25 -5.805 1 90.06 84 ASP A N 1
ATOM 651 C CA . ASP A 1 84 ? -7.594 -18.922 -6.777 1 90.06 84 ASP A CA 1
ATOM 652 C C . ASP A 1 84 ? -7.453 -18.281 -8.156 1 90.06 84 ASP A C 1
ATOM 654 O O . ASP A 1 84 ? -7.473 -17.062 -8.289 1 90.06 84 ASP A O 1
ATOM 658 N N . TYR A 1 85 ? -7.273 -19.156 -9.109 1 90.25 85 TYR A N 1
ATOM 659 C CA . TYR A 1 85 ? -7.344 -18.688 -10.492 1 90.25 85 TYR A CA 1
ATOM 660 C C . TYR A 1 85 ? -8.789 -18.594 -10.961 1 90.25 85 TYR A C 1
ATOM 662 O O . TYR A 1 85 ? -9.711 -19.031 -10.258 1 90.25 85 TYR A O 1
ATOM 670 N N 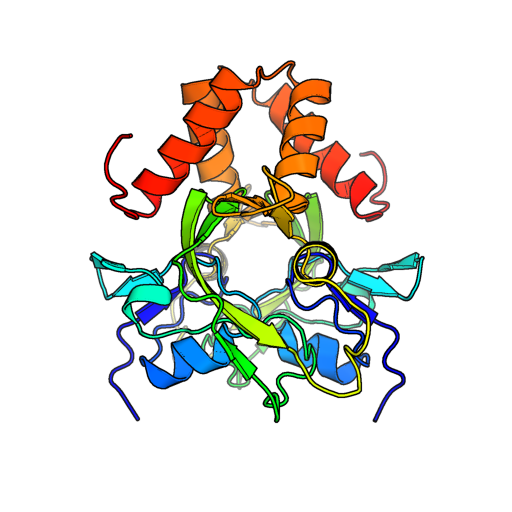. CYS A 1 86 ? -8.914 -17.859 -11.992 1 90 86 CYS A N 1
ATOM 671 C CA . CYS A 1 86 ? -10.242 -17.734 -12.586 1 90 86 CYS A CA 1
ATOM 672 C C . CYS A 1 86 ? -10.359 -18.578 -13.844 1 90 86 CYS A C 1
ATOM 674 O O . CYS A 1 86 ? -9.492 -18.516 -14.719 1 90 86 CYS A O 1
ATOM 676 N N . SER A 1 87 ? -11.453 -19.344 -13.961 1 88.5 87 SER A N 1
ATOM 677 C CA . SER A 1 87 ? -11.711 -20.172 -15.148 1 88.5 87 SER A CA 1
ATOM 678 C C . SER A 1 87 ? -13 -19.75 -15.836 1 88.5 87 SER A C 1
ATOM 680 O O . SER A 1 87 ? -13.578 -20.531 -16.609 1 88.5 87 SER A O 1
ATOM 682 N N . CYS A 1 88 ? -13.383 -18.516 -15.43 1 87 88 CYS A N 1
ATOM 683 C CA . CYS A 1 88 ? -14.594 -18.016 -16.062 1 87 88 CYS A CA 1
ATOM 684 C C . CYS A 1 88 ? -14.359 -17.734 -17.547 1 87 88 CYS A C 1
ATOM 686 O O . CYS A 1 88 ? -13.211 -17.734 -18 1 87 88 CYS A O 1
ATOM 688 N N . ASP A 1 89 ? -15.5 -17.5 -18.281 1 82.12 89 ASP A N 1
ATOM 689 C CA . ASP A 1 89 ? -15.445 -17.234 -19.719 1 82.12 89 ASP A CA 1
ATOM 690 C C . ASP A 1 89 ? -14.625 -15.977 -20.016 1 82.12 89 ASP A C 1
ATOM 692 O O . ASP A 1 89 ? -14.016 -15.867 -21.078 1 82.12 89 ASP A O 1
ATOM 696 N N . ARG A 1 90 ? -14.578 -15.188 -19.031 1 75 90 ARG A N 1
ATOM 697 C CA . ARG A 1 90 ? -13.844 -13.945 -19.203 1 75 90 ARG A CA 1
ATOM 698 C C . ARG A 1 90 ? -12.344 -14.195 -19.25 1 75 90 ARG A C 1
ATOM 700 O O . ARG A 1 90 ? -11.586 -13.383 -19.797 1 75 90 ARG A O 1
ATOM 707 N N . CYS A 1 91 ? -12.031 -15.297 -18.688 1 75.88 91 CYS A N 1
ATOM 708 C CA . CYS A 1 91 ? -10.609 -15.609 -18.594 1 75.88 91 CYS A CA 1
ATOM 709 C C . CYS A 1 91 ? -10.25 -16.797 -19.469 1 75.88 91 CYS A C 1
ATOM 711 O O . CYS A 1 91 ? -9.164 -17.359 -19.344 1 75.88 91 CYS A O 1
ATOM 713 N N . LYS A 1 92 ? -11.227 -17.031 -20.344 1 77.19 92 LYS A N 1
ATOM 714 C CA . LYS A 1 92 ? -10.953 -18.141 -21.25 1 77.19 92 LYS A CA 1
ATOM 715 C C . LYS A 1 92 ? -9.734 -17.859 -22.109 1 77.19 92 LYS A C 1
ATOM 717 O O . LYS A 1 92 ? -9.602 -16.766 -22.672 1 77.19 92 LYS A O 1
ATOM 722 N N . GLY A 1 93 ? -8.766 -18.781 -22.047 1 79.31 93 GLY A N 1
ATOM 723 C CA . GLY A 1 93 ? -7.578 -18.656 -22.875 1 79.31 93 GLY A CA 1
ATOM 724 C C . GLY A 1 93 ? -6.391 -18.062 -22.141 1 79.31 93 GLY A C 1
ATOM 725 O O . GLY A 1 93 ? -5.27 -18.062 -22.656 1 79.31 93 GLY A O 1
ATOM 726 N N . THR A 1 94 ? -6.637 -17.562 -21 1 84.44 94 THR A N 1
ATOM 727 C CA . THR A 1 94 ? -5.516 -17.016 -20.25 1 84.44 94 THR A CA 1
ATOM 728 C C . THR A 1 94 ? -4.875 -18.094 -19.375 1 84.44 94 THR A C 1
ATOM 730 O O . THR A 1 94 ? -5.578 -18.875 -18.734 1 84.44 94 THR A O 1
ATOM 733 N N . THR A 1 95 ? -3.615 -18.188 -19.453 1 86.94 95 THR A N 1
ATOM 734 C CA . THR A 1 95 ? -2.883 -19.141 -18.625 1 86.94 95 THR A CA 1
ATOM 735 C C . THR A 1 95 ? -2.766 -18.625 -17.188 1 86.94 95 THR A C 1
ATOM 737 O O . THR A 1 95 ? -3.004 -17.438 -16.938 1 86.94 95 THR A O 1
ATOM 740 N N . CYS A 1 96 ? -2.41 -19.5 -16.344 1 85.94 96 CYS A N 1
ATOM 741 C CA . CYS A 1 96 ? -2.182 -19.125 -14.953 1 85.94 96 CYS A CA 1
ATOM 742 C C . CYS A 1 96 ? -1.096 -18.062 -14.844 1 85.94 96 CYS A C 1
ATOM 744 O O . CYS A 1 96 ? -1.219 -17.125 -14.055 1 85.94 96 CYS A O 1
ATOM 746 N N . TRP A 1 97 ? -0.167 -18.203 -15.688 1 86.62 97 TRP A N 1
ATOM 747 C CA . TRP A 1 97 ? 0.942 -17.266 -15.711 1 86.62 97 TRP A CA 1
ATOM 748 C C . TRP A 1 97 ? 0.461 -15.875 -16.109 1 86.62 97 TRP A C 1
ATOM 750 O O . TRP A 1 97 ? 0.808 -14.875 -15.477 1 86.62 97 TRP A O 1
ATOM 760 N N . GLN A 1 98 ? -0.325 -15.898 -17.016 1 87.06 98 GLN A N 1
ATOM 761 C CA . GLN A 1 98 ? -0.837 -14.625 -17.516 1 87.06 98 GLN A CA 1
ATOM 762 C C . GLN A 1 98 ? -1.75 -13.969 -16.484 1 87.06 98 GLN A C 1
ATOM 764 O O . GLN A 1 98 ? -1.757 -12.742 -16.344 1 87.06 98 GLN A O 1
ATOM 769 N N . GLN A 1 99 ? -2.461 -14.82 -15.797 1 87.31 99 GLN A N 1
ATOM 770 C CA . GLN A 1 99 ? -3.346 -14.273 -14.773 1 87.31 99 GLN A CA 1
ATOM 771 C C . GLN A 1 99 ? -2.549 -13.609 -13.656 1 87.31 99 GLN A C 1
ATOM 773 O O . GLN A 1 99 ? -2.922 -12.539 -13.172 1 87.31 99 GLN A O 1
ATOM 778 N N . LEU A 1 100 ? -1.429 -14.195 -13.312 1 88.31 100 LEU A N 1
ATOM 779 C CA . LEU A 1 100 ? -0.567 -13.625 -12.281 1 88.31 100 LEU A CA 1
ATOM 780 C C . LEU A 1 100 ? 0.049 -12.312 -12.75 1 88.31 100 LEU A C 1
ATOM 782 O O . LEU A 1 100 ? 0.093 -11.336 -11.992 1 88.31 100 LEU A O 1
ATOM 786 N N . LEU A 1 101 ? 0.402 -12.297 -13.961 1 86.62 101 LEU A N 1
ATOM 787 C CA . LEU A 1 101 ? 1.016 -11.094 -14.516 1 86.62 101 LEU A CA 1
ATOM 788 C C . LEU A 1 101 ? 0.017 -9.938 -14.555 1 86.62 101 LEU A C 1
ATOM 790 O O . LEU A 1 101 ? 0.368 -8.797 -14.242 1 86.62 101 LEU A O 1
ATOM 794 N N . HIS A 1 102 ? -1.181 -10.336 -14.844 1 82.88 102 HIS A N 1
ATOM 795 C CA . HIS A 1 102 ? -2.227 -9.32 -14.875 1 82.88 102 HIS A CA 1
ATOM 796 C C . HIS A 1 102 ? -2.531 -8.797 -13.477 1 82.88 102 HIS A C 1
ATOM 798 O O . HIS A 1 102 ? -2.945 -7.648 -13.312 1 82.88 102 HIS A O 1
ATOM 804 N N . PHE A 1 103 ? -2.285 -9.625 -12.539 1 85.06 103 PHE A N 1
ATOM 805 C CA . PHE A 1 103 ? -2.518 -9.281 -11.141 1 85.06 103 PHE A CA 1
ATOM 806 C C . PHE A 1 103 ? -1.367 -8.438 -10.594 1 85.06 103 PHE A C 1
ATOM 808 O O . PHE A 1 103 ? -1.447 -7.918 -9.484 1 85.06 103 PHE A O 1
ATOM 815 N N . GLY A 1 104 ? -0.31 -8.352 -11.391 1 86.25 104 GLY A N 1
ATOM 816 C CA . GLY A 1 104 ? 0.853 -7.578 -10.984 1 86.25 104 GLY A CA 1
ATOM 817 C C . GLY A 1 104 ? 1.908 -8.414 -10.281 1 86.25 104 GLY A C 1
ATOM 818 O O . GLY A 1 104 ? 2.775 -7.871 -9.594 1 86.25 104 GLY A O 1
ATOM 819 N N . TRP A 1 105 ? 1.745 -9.672 -10.383 1 89.81 105 TRP A N 1
ATOM 820 C CA . TRP A 1 105 ? 2.717 -10.586 -9.781 1 89.81 105 TRP A CA 1
ATOM 821 C C . TRP A 1 105 ? 3.549 -11.273 -10.859 1 89.81 105 TRP A C 1
ATOM 823 O O . TRP A 1 105 ? 3 -11.875 -11.789 1 89.81 105 TRP A O 1
ATOM 833 N N . TYR A 1 106 ? 4.816 -11.133 -10.758 1 91 106 TYR A N 1
ATOM 834 C CA . TYR A 1 106 ? 5.754 -11.758 -11.68 1 91 106 TYR A CA 1
ATOM 835 C C . TYR A 1 106 ? 6.238 -13.102 -11.141 1 91 106 TYR A C 1
ATOM 837 O O . TYR A 1 106 ? 6.996 -13.148 -10.164 1 91 106 TYR A O 1
ATOM 845 N N . PRO A 1 107 ? 5.738 -14.117 -11.805 1 89.38 107 PRO A N 1
ATOM 846 C CA . PRO A 1 107 ? 6.195 -15.43 -11.328 1 89.38 107 PRO A CA 1
ATOM 847 C C . PRO A 1 107 ? 7.656 -15.703 -11.672 1 89.38 107 PRO A C 1
ATOM 849 O O . PRO A 1 107 ? 8.133 -15.305 -12.742 1 89.38 107 PRO A O 1
ATOM 852 N N . THR A 1 108 ? 8.445 -16.172 -10.672 1 80.75 108 THR A N 1
ATOM 853 C CA . THR A 1 108 ? 9.867 -16.453 -10.875 1 80.75 108 THR A CA 1
ATOM 854 C C . THR A 1 108 ? 10.047 -17.625 -11.836 1 80.75 108 THR A C 1
ATOM 856 O O . THR A 1 108 ? 11.078 -17.719 -12.516 1 80.75 108 THR A O 1
ATOM 859 N N . MET A 1 109 ? 9.117 -18.609 -11.734 1 71.25 109 MET A N 1
ATOM 860 C CA . MET A 1 109 ? 9.18 -19.734 -12.648 1 71.25 109 MET A CA 1
ATOM 861 C C . MET A 1 109 ? 7.879 -19.875 -13.438 1 71.25 109 MET A C 1
ATOM 863 O O . MET A 1 109 ? 6.793 -19.672 -12.891 1 71.25 109 MET A O 1
ATOM 867 N N . PRO A 1 110 ? 8.031 -20.156 -14.727 1 62.12 110 PRO A N 1
ATOM 868 C CA . PRO A 1 110 ? 6.863 -20.188 -15.609 1 62.12 110 PRO A CA 1
ATOM 869 C C . PRO A 1 110 ? 5.934 -21.359 -15.328 1 62.12 110 PRO A C 1
ATOM 871 O O . PRO A 1 110 ? 4.715 -21.234 -15.43 1 62.12 110 PRO A O 1
ATOM 874 N N . LEU A 1 111 ? 6.426 -22.484 -15.062 1 55.53 111 LEU A N 1
ATOM 875 C CA . LEU A 1 111 ? 5.574 -23.672 -15.07 1 55.53 111 LEU A CA 1
ATOM 876 C C . LEU A 1 111 ? 4.902 -23.859 -13.711 1 55.53 111 LEU A C 1
ATOM 878 O O . LEU A 1 111 ? 3.744 -24.281 -13.641 1 55.53 111 LEU A O 1
ATOM 882 N N . HIS A 1 112 ? 5.582 -23.75 -12.727 1 58.81 112 HIS A N 1
ATOM 883 C CA . HIS A 1 112 ? 4.973 -23.906 -11.406 1 58.81 112 HIS A CA 1
ATOM 884 C C . HIS A 1 112 ? 5.426 -22.812 -10.453 1 58.81 112 HIS A C 1
ATOM 886 O O . HIS A 1 112 ? 6.277 -23.047 -9.594 1 58.81 112 HIS A O 1
ATOM 892 N N . PRO A 1 113 ? 4.641 -21.656 -10.703 1 62.62 113 PRO A N 1
ATOM 893 C CA . PRO A 1 113 ? 5.172 -20.531 -9.945 1 62.62 113 PRO A CA 1
ATOM 894 C C . PRO A 1 113 ? 4.789 -20.578 -8.461 1 62.62 113 PRO A C 1
ATOM 896 O O . PRO A 1 113 ? 3.605 -20.688 -8.133 1 62.62 113 PRO A O 1
ATOM 899 N N . ARG A 1 114 ? 5.719 -20.984 -7.586 1 80.56 114 ARG A N 1
ATOM 900 C CA . ARG A 1 114 ? 5.434 -20.938 -6.152 1 80.56 114 ARG A CA 1
ATOM 901 C C . ARG A 1 114 ? 5.945 -19.641 -5.539 1 80.56 114 ARG A C 1
ATOM 903 O O . ARG A 1 114 ? 5.605 -19.312 -4.398 1 80.56 114 ARG A O 1
ATOM 910 N N . THR A 1 115 ? 6.645 -18.969 -6.379 1 89.94 115 THR A N 1
ATOM 911 C CA . THR A 1 115 ? 7.203 -17.719 -5.895 1 89.94 115 THR A CA 1
ATOM 912 C C . THR A 1 115 ? 6.965 -16.594 -6.902 1 89.94 115 THR A C 1
ATOM 914 O O . THR A 1 115 ? 7.18 -16.781 -8.102 1 89.94 115 THR A O 1
ATOM 917 N N . CYS A 1 116 ? 6.418 -15.562 -6.422 1 93.06 116 CYS A N 1
ATOM 918 C CA . CYS A 1 116 ? 6.172 -14.391 -7.258 1 93.06 116 CYS A CA 1
ATOM 919 C C . CYS A 1 116 ? 6.797 -13.141 -6.645 1 93.06 116 CYS A C 1
ATOM 921 O O . CYS A 1 116 ? 7.02 -13.086 -5.434 1 93.06 116 CYS A O 1
ATOM 923 N N . ALA A 1 117 ? 7.164 -12.234 -7.492 1 92.94 117 ALA A N 1
ATOM 924 C CA . ALA A 1 117 ? 7.512 -10.883 -7.086 1 92.94 117 ALA A CA 1
ATOM 925 C C . ALA A 1 117 ? 6.488 -9.875 -7.605 1 92.94 117 ALA A C 1
ATOM 927 O O . ALA A 1 117 ? 6.027 -9.977 -8.742 1 92.94 117 ALA A O 1
ATOM 928 N N . THR A 1 118 ? 6.105 -8.977 -6.73 1 91.69 118 THR A N 1
ATOM 929 C CA . THR A 1 118 ? 5.223 -7.93 -7.227 1 91.69 118 THR A CA 1
ATOM 930 C C . THR A 1 118 ? 5.965 -7.012 -8.195 1 91.69 118 THR A C 1
ATOM 932 O O . THR A 1 118 ? 7.18 -6.824 -8.078 1 91.69 118 THR A O 1
ATOM 935 N N . LEU A 1 119 ? 5.273 -6.406 -9.086 1 88.31 119 LEU A N 1
ATOM 936 C CA . LEU A 1 119 ? 5.895 -5.445 -9.992 1 88.31 119 LEU A CA 1
ATOM 937 C C . LEU A 1 119 ? 6.418 -4.234 -9.227 1 88.31 119 LEU A C 1
ATOM 939 O O . LEU A 1 119 ? 7.438 -3.648 -9.609 1 88.31 119 LEU A O 1
ATOM 943 N N . MET A 1 120 ? 5.727 -3.926 -8.148 1 88.31 120 MET A N 1
ATOM 944 C CA . MET A 1 120 ? 6.176 -2.824 -7.297 1 88.31 120 MET A CA 1
ATOM 945 C C . MET A 1 120 ? 7.562 -3.107 -6.723 1 88.31 120 MET A C 1
ATOM 947 O O . MET A 1 120 ? 8.398 -2.209 -6.641 1 88.31 120 MET A O 1
ATOM 951 N N . LEU A 1 121 ? 7.754 -4.277 -6.328 1 92.44 121 LEU A N 1
ATOM 952 C CA . LEU A 1 121 ? 9.047 -4.695 -5.805 1 92.44 121 LEU A CA 1
ATOM 953 C C . LEU A 1 121 ? 10.141 -4.531 -6.863 1 92.44 121 LEU A C 1
ATOM 955 O O . LEU A 1 121 ? 11.219 -4.016 -6.574 1 92.44 121 LEU A O 1
ATOM 959 N N . LEU A 1 122 ? 9.828 -4.973 -8.047 1 91.88 122 LEU A N 1
ATOM 960 C CA . LEU A 1 122 ? 10.797 -4.898 -9.133 1 91.88 122 LEU A CA 1
ATOM 961 C C . LEU A 1 122 ? 11.117 -3.449 -9.469 1 91.88 122 LEU A C 1
ATOM 963 O O . LEU A 1 122 ? 12.281 -3.104 -9.695 1 91.88 122 LEU A O 1
ATOM 967 N N . ASP A 1 123 ? 10.133 -2.629 -9.492 1 89.88 123 ASP A N 1
ATOM 968 C CA . ASP A 1 123 ? 10.32 -1.205 -9.75 1 89.88 123 ASP A CA 1
ATOM 969 C C . ASP A 1 123 ? 11.188 -0.558 -8.672 1 89.88 123 ASP A C 1
ATOM 971 O O . ASP A 1 123 ? 12.086 0.222 -8.977 1 89.88 123 ASP A O 1
ATOM 975 N N . GLN A 1 124 ? 10.875 -0.89 -7.477 1 93 124 GLN A N 1
ATOM 976 C CA . GLN A 1 124 ? 11.641 -0.346 -6.359 1 93 124 GLN A CA 1
ATOM 977 C C . GLN A 1 124 ? 13.102 -0.776 -6.434 1 93 124 GLN A C 1
ATOM 979 O O . GLN A 1 124 ? 14.008 0.041 -6.238 1 93 124 GLN A O 1
ATOM 984 N N . PHE A 1 125 ? 13.305 -2.025 -6.715 1 94.19 125 PHE A N 1
ATOM 985 C CA . PHE A 1 125 ? 14.664 -2.535 -6.836 1 94.19 125 PHE A CA 1
ATOM 986 C C . PHE A 1 125 ? 15.43 -1.787 -7.918 1 94.19 125 PHE A C 1
ATOM 988 O O . PHE A 1 125 ? 16.578 -1.363 -7.703 1 94.19 125 PHE A O 1
ATOM 995 N N . HIS A 1 126 ? 14.773 -1.638 -9.016 1 93.75 126 HIS A N 1
ATOM 996 C CA . HIS A 1 126 ? 15.391 -0.932 -10.133 1 93.75 126 HIS A CA 1
ATOM 997 C C . HIS A 1 126 ? 15.734 0.505 -9.758 1 93.75 126 HIS A C 1
ATOM 999 O O . HIS A 1 126 ? 16.859 0.966 -10.008 1 93.75 126 HIS A O 1
ATOM 1005 N N . ALA A 1 127 ? 14.828 1.185 -9.148 1 93.06 127 ALA A N 1
ATOM 1006 C CA . ALA A 1 127 ? 15.016 2.582 -8.766 1 93.06 127 ALA A CA 1
ATOM 1007 C C . ALA A 1 127 ? 16.141 2.721 -7.738 1 93.06 127 ALA A C 1
ATOM 1009 O O . ALA A 1 127 ? 16.953 3.639 -7.828 1 93.06 127 ALA A O 1
ATOM 1010 N N . LEU A 1 128 ? 16.188 1.799 -6.797 1 94.56 128 LEU A N 1
ATOM 1011 C CA . LEU A 1 128 ? 17.203 1.839 -5.754 1 94.56 128 LEU A CA 1
ATOM 1012 C C . LEU A 1 128 ? 18.594 1.527 -6.328 1 94.56 128 LEU A C 1
ATOM 1014 O O . LEU A 1 128 ? 19.594 2.115 -5.91 1 94.56 128 LEU A O 1
ATOM 1018 N N . THR A 1 129 ? 18.594 0.557 -7.203 1 93.69 129 THR A N 1
ATOM 1019 C CA . THR A 1 129 ? 19.844 0.229 -7.863 1 93.69 129 THR A CA 1
ATOM 1020 C C . THR A 1 129 ? 20.391 1.431 -8.641 1 93.69 129 THR A C 1
ATOM 1022 O O . THR A 1 129 ? 21.578 1.715 -8.602 1 93.69 129 THR A O 1
ATOM 1025 N N . HIS A 1 130 ? 19.516 2.102 -9.281 1 91.38 130 HIS A N 1
ATOM 1026 C CA . HIS A 1 130 ? 19.891 3.279 -10.055 1 91.38 130 HIS A CA 1
ATOM 1027 C C . HIS A 1 130 ? 20.328 4.422 -9.148 1 91.38 130 HIS A C 1
ATOM 1029 O O . HIS A 1 130 ? 21.328 5.098 -9.422 1 91.38 130 HIS A O 1
ATOM 1035 N N . ALA A 1 131 ? 19.719 4.645 -8.055 1 90.31 131 ALA A N 1
ATOM 1036 C CA . ALA A 1 131 ? 19.938 5.789 -7.176 1 90.31 131 ALA A CA 1
ATOM 1037 C C . ALA A 1 131 ? 21.109 5.535 -6.234 1 90.31 131 ALA A C 1
ATOM 1039 O O . ALA A 1 131 ? 21.891 6.449 -5.938 1 90.31 131 ALA A O 1
ATOM 1040 N N . GLY A 1 132 ? 21.219 4.312 -5.754 1 89.5 132 GLY A N 1
ATOM 1041 C CA . GLY A 1 132 ? 22.172 4.055 -4.695 1 89.5 132 GLY A CA 1
ATOM 1042 C C . GLY A 1 132 ? 23.016 2.812 -4.941 1 89.5 132 GLY A C 1
ATOM 1043 O O . GLY A 1 132 ? 23.734 2.361 -4.051 1 89.5 132 GLY A O 1
ATOM 1044 N N . LYS A 1 133 ? 22.938 2.188 -6.047 1 92.12 133 LYS A N 1
ATOM 1045 C CA . LYS A 1 133 ? 23.703 1.007 -6.43 1 92.12 133 LYS A CA 1
ATOM 1046 C C . LYS A 1 133 ? 23.453 -0.149 -5.465 1 92.12 133 LYS A C 1
ATOM 1048 O O . LYS A 1 133 ? 24.375 -0.842 -5.059 1 92.12 133 LYS A O 1
ATOM 1053 N N . VAL A 1 134 ? 22.266 -0.27 -5.07 1 94.25 134 VAL A N 1
ATOM 1054 C CA . VAL A 1 134 ? 21.875 -1.362 -4.184 1 94.25 134 VAL A CA 1
ATOM 1055 C C . VAL A 1 134 ? 21.969 -2.691 -4.93 1 94.25 134 VAL A C 1
ATOM 1057 O O . VAL A 1 134 ? 21.422 -2.838 -6.023 1 94.25 134 VAL A O 1
ATOM 1060 N N . SER A 1 135 ? 22.672 -3.686 -4.371 1 94.88 135 SER A N 1
ATOM 1061 C CA . SER A 1 135 ? 22.781 -5 -4.988 1 94.88 135 SER A CA 1
ATOM 1062 C C . SER A 1 135 ? 21.531 -5.84 -4.75 1 94.88 135 SER A C 1
ATOM 1064 O O . SER A 1 135 ? 20.734 -5.535 -3.857 1 94.88 135 SER A O 1
ATOM 1066 N N . ALA A 1 136 ? 21.422 -6.902 -5.543 1 93.5 136 ALA A N 1
ATOM 1067 C CA . ALA A 1 136 ? 20.312 -7.824 -5.363 1 93.5 136 ALA A CA 1
ATOM 1068 C C . ALA A 1 136 ? 20.344 -8.461 -3.977 1 93.5 136 ALA A C 1
ATOM 1070 O O . ALA A 1 136 ? 19.297 -8.648 -3.346 1 93.5 136 ALA A O 1
ATOM 1071 N N . TYR A 1 137 ? 21.484 -8.742 -3.52 1 94.56 137 TYR A N 1
ATOM 1072 C CA . TYR A 1 137 ? 21.641 -9.352 -2.205 1 94.56 137 TYR A CA 1
ATOM 1073 C C . TYR A 1 137 ? 21.219 -8.391 -1.103 1 94.56 137 TYR A C 1
ATOM 1075 O O . TYR A 1 137 ? 20.469 -8.773 -0.193 1 94.56 137 TYR A O 1
ATOM 1083 N N . ASP A 1 138 ? 21.703 -7.223 -1.193 1 94.56 138 ASP A N 1
ATOM 1084 C CA . ASP A 1 138 ? 21.344 -6.219 -0.196 1 94.56 138 ASP A CA 1
ATOM 1085 C C . ASP A 1 138 ? 19.828 -5.969 -0.19 1 94.56 138 ASP A C 1
ATOM 1087 O O . ASP A 1 138 ? 19.234 -5.816 0.874 1 94.56 138 ASP A O 1
ATOM 1091 N N . TYR A 1 139 ? 19.297 -5.91 -1.373 1 95.62 139 TYR A N 1
ATOM 1092 C CA . TYR A 1 139 ? 17.859 -5.691 -1.463 1 95.62 139 TYR A CA 1
ATOM 1093 C C . TYR A 1 139 ? 17.094 -6.863 -0.867 1 95.62 139 TYR A C 1
ATOM 1095 O O . TYR A 1 139 ? 16.078 -6.672 -0.207 1 95.62 139 TYR A O 1
ATOM 1103 N N . TYR A 1 140 ? 17.594 -8.008 -1.097 1 93.44 140 TYR A N 1
ATOM 1104 C CA . TYR A 1 140 ? 16.953 -9.172 -0.494 1 93.44 140 TYR A CA 1
ATOM 1105 C C . TYR A 1 140 ? 17.047 -9.117 1.026 1 93.44 140 TYR A C 1
ATOM 1107 O O . TYR A 1 140 ? 16.078 -9.453 1.72 1 93.44 140 TYR A O 1
ATOM 1115 N N . CYS A 1 141 ? 18.109 -8.711 1.515 1 93.69 141 CYS A N 1
ATOM 1116 C CA . CYS A 1 141 ? 18.266 -8.539 2.955 1 93.69 141 CYS A CA 1
ATOM 1117 C C . CYS A 1 141 ? 17.281 -7.512 3.492 1 93.69 141 CYS A C 1
ATOM 1119 O O . CYS A 1 141 ? 16.703 -7.699 4.566 1 93.69 141 CYS A O 1
ATOM 1121 N N . TYR A 1 142 ? 17.078 -6.516 2.754 1 94.44 142 TYR A N 1
ATOM 1122 C CA . TYR A 1 142 ? 16.078 -5.52 3.104 1 94.44 142 TYR A CA 1
ATOM 1123 C C . TYR A 1 142 ? 14.688 -6.148 3.193 1 94.44 142 TYR A C 1
ATOM 1125 O O . TYR A 1 142 ? 13.969 -5.953 4.18 1 94.44 142 TYR A O 1
ATOM 1133 N N . VAL A 1 143 ? 14.383 -6.898 2.17 1 94.06 143 VAL A N 1
ATOM 1134 C CA . VAL A 1 143 ? 13.062 -7.512 2.123 1 94.06 143 VAL A CA 1
ATOM 1135 C C . VAL A 1 143 ? 12.891 -8.461 3.305 1 94.06 143 VAL A C 1
ATOM 1137 O O . VAL A 1 143 ? 11.828 -8.5 3.932 1 94.06 143 VAL A O 1
ATOM 1140 N N . ASN A 1 144 ? 13.891 -9.133 3.641 1 91.44 144 ASN A N 1
ATOM 1141 C CA . ASN A 1 144 ? 13.867 -10.031 4.789 1 91.44 144 ASN A CA 1
ATOM 1142 C C . ASN A 1 144 ? 13.719 -9.266 6.098 1 91.44 144 ASN A C 1
ATOM 1144 O O . ASN A 1 144 ? 12.984 -9.688 6.996 1 91.44 144 ASN A O 1
ATOM 1148 N N . THR A 1 145 ? 14.375 -8.172 6.16 1 90.56 145 THR A N 1
ATOM 1149 C CA . THR A 1 145 ? 14.266 -7.324 7.344 1 90.56 145 THR A CA 1
ATOM 1150 C C . THR A 1 145 ? 12.844 -6.801 7.504 1 90.56 145 THR A C 1
ATOM 1152 O O . THR A 1 145 ? 12.305 -6.793 8.609 1 90.56 145 THR A O 1
ATOM 1155 N N . MET A 1 146 ? 12.281 -6.434 6.395 1 89.19 146 MET A N 1
ATOM 1156 C CA . MET A 1 146 ? 10.914 -5.918 6.438 1 89.19 146 MET A CA 1
ATOM 1157 C C . MET A 1 146 ? 9.938 -7.008 6.867 1 89.19 146 MET A C 1
ATOM 1159 O O . MET A 1 146 ? 8.938 -6.727 7.539 1 89.19 146 MET A O 1
ATOM 1163 N N . THR A 1 147 ? 10.188 -8.18 6.477 1 85.69 147 THR A N 1
ATOM 1164 C CA . THR A 1 147 ? 9.359 -9.312 6.887 1 85.69 147 THR A CA 1
ATOM 1165 C C . THR A 1 147 ? 9.359 -9.461 8.406 1 85.69 147 THR A C 1
ATOM 1167 O O . THR A 1 147 ? 8.312 -9.719 9.008 1 85.69 147 THR A O 1
ATOM 1170 N N . ASP A 1 148 ? 10.531 -9.203 9.008 1 77.12 148 ASP A N 1
ATOM 1171 C CA . ASP A 1 148 ? 10.688 -9.32 10.461 1 77.12 148 ASP A CA 1
ATOM 1172 C C . ASP A 1 148 ? 10.016 -8.148 11.18 1 77.12 148 ASP A C 1
ATOM 1174 O O . ASP A 1 148 ? 9.43 -8.336 12.25 1 77.12 148 ASP A O 1
ATOM 1178 N N . VAL A 1 149 ? 10.266 -7.031 10.617 1 68.06 149 VAL A N 1
ATOM 1179 C CA . VAL A 1 149 ? 9.664 -5.844 11.227 1 68.06 149 VAL A CA 1
ATOM 1180 C C . VAL A 1 149 ? 8.148 -6.012 11.289 1 68.06 149 VAL A C 1
ATOM 1182 O O . VAL A 1 149 ? 7.523 -5.637 12.281 1 68.06 149 VAL A O 1
ATOM 1185 N N . TRP A 1 150 ? 7.758 -6.613 10.281 1 57.84 150 TRP A N 1
ATOM 1186 C CA . TRP A 1 150 ? 6.309 -6.797 10.266 1 57.84 150 TRP A CA 1
ATOM 1187 C C . TRP A 1 150 ? 5.922 -8.141 10.883 1 57.84 150 TRP A C 1
ATOM 1189 O O . TRP A 1 150 ? 4.742 -8.398 11.117 1 57.84 150 TRP A O 1
ATOM 1199 N N . GLY A 1 151 ? 6.832 -8.797 11.609 1 52.19 151 GLY A N 1
ATOM 1200 C CA . GLY A 1 151 ? 6.594 -10.008 12.375 1 52.19 151 GLY A CA 1
ATOM 1201 C C . GLY A 1 151 ? 6.285 -11.211 11.508 1 52.19 151 GLY A C 1
ATOM 1202 O O . GLY A 1 151 ? 5.73 -12.203 11.984 1 52.19 151 GLY A O 1
ATOM 1203 N N . ILE A 1 152 ? 6.262 -11.055 10.164 1 44.94 152 ILE A N 1
ATOM 1204 C CA . ILE A 1 152 ? 5.91 -12.297 9.477 1 44.94 152 ILE A CA 1
ATOM 1205 C C . ILE A 1 152 ? 6.992 -13.344 9.719 1 44.94 152 ILE A C 1
ATOM 1207 O O . ILE A 1 152 ? 8.148 -13.156 9.336 1 44.94 152 ILE A O 1
ATOM 1211 N N . GLY A 1 153 ? 7.168 -13.75 10.812 1 39.84 153 GLY A N 1
ATOM 1212 C CA . GLY A 1 153 ? 8.031 -14.859 11.18 1 39.84 153 GLY A CA 1
ATOM 1213 C C . GLY A 1 153 ? 8.164 -15.906 10.094 1 39.84 153 GLY A C 1
ATOM 1214 O O . GLY A 1 153 ? 7.512 -16.953 10.156 1 39.84 153 GLY A O 1
ATOM 1215 N N . LEU A 1 154 ? 8.414 -15.539 8.938 1 38.41 154 LEU A N 1
ATOM 1216 C CA . LEU A 1 154 ? 8.641 -16.672 8.031 1 38.41 154 LEU A CA 1
ATOM 1217 C C . LEU A 1 154 ? 9.898 -17.438 8.414 1 38.41 154 LEU A C 1
ATOM 1219 O O . LEU A 1 154 ? 10.82 -16.859 9.016 1 38.41 154 LEU A O 1
ATOM 1223 N N . PRO A 1 155 ? 9.859 -18.797 8.266 1 29.67 155 PRO A N 1
ATOM 1224 C CA . PRO A 1 155 ? 11.055 -19.594 8.531 1 29.67 155 PRO A CA 1
ATOM 1225 C C . PRO A 1 155 ? 12.273 -19.109 7.742 1 29.67 155 PRO A C 1
ATOM 1227 O O . PRO A 1 155 ? 12.133 -18.656 6.602 1 29.67 155 PRO A O 1
ATOM 1230 N N . ARG A 1 156 ? 13.32 -18.438 8.43 1 30.25 156 ARG A N 1
ATOM 1231 C CA . ARG A 1 156 ? 14.617 -18.188 7.816 1 30.25 156 ARG A CA 1
ATOM 1232 C C . ARG A 1 156 ? 15 -19.297 6.848 1 30.25 156 ARG A C 1
ATOM 1234 O O . ARG A 1 156 ? 14.992 -20.469 7.215 1 30.25 156 ARG A O 1
ATOM 1241 N N . VAL A 1 157 ? 14.578 -19.047 5.477 1 24.95 157 VAL A N 1
ATOM 1242 C CA . VAL A 1 157 ? 15.109 -20.078 4.59 1 24.95 157 VAL A CA 1
ATOM 1243 C C . VAL A 1 157 ? 16.609 -19.891 4.426 1 24.95 157 VAL A C 1
ATOM 1245 O O . VAL A 1 157 ? 17.109 -18.75 4.352 1 24.95 157 VAL A O 1
ATOM 1248 N N . MET B 1 1 ? -23.125 5.984 -12.547 1 59.28 1 MET B N 1
ATOM 1249 C CA . MET B 1 1 ? -21.859 5.273 -12.375 1 59.28 1 MET B CA 1
ATOM 1250 C C . MET B 1 1 ? -20.797 5.801 -13.336 1 59.28 1 MET B C 1
ATOM 1252 O O . MET B 1 1 ? -21.109 6.109 -14.492 1 59.28 1 MET B O 1
ATOM 1256 N N . GLY B 1 2 ? -19.844 6.477 -12.773 1 74 2 GLY B N 1
ATOM 1257 C CA . GLY B 1 2 ? -18.875 7.137 -13.641 1 74 2 GLY B CA 1
ATOM 1258 C C . GLY B 1 2 ? -18.078 6.168 -14.484 1 74 2 GLY B C 1
ATOM 1259 O O . GLY B 1 2 ? -18.219 4.949 -14.344 1 74 2 GLY B O 1
ATOM 1260 N N . ASP B 1 3 ? -17.453 6.672 -15.531 1 85.19 3 ASP B N 1
ATOM 1261 C CA . ASP B 1 3 ? -16.609 5.875 -16.422 1 85.19 3 ASP B CA 1
ATOM 1262 C C . ASP B 1 3 ? -15.438 5.277 -15.656 1 85.19 3 ASP B C 1
ATOM 1264 O O . ASP B 1 3 ? -14.75 5.98 -14.914 1 85.19 3 ASP B O 1
ATOM 1268 N N . PRO B 1 4 ? -15.383 3.969 -15.742 1 85.56 4 PRO B N 1
ATOM 1269 C CA . PRO B 1 4 ? -14.242 3.32 -15.078 1 85.56 4 PRO B CA 1
ATOM 1270 C C . PRO B 1 4 ? -12.922 3.564 -15.812 1 85.56 4 PRO B C 1
ATOM 1272 O O . PRO B 1 4 ? -12.484 2.725 -16.594 1 85.56 4 PRO B O 1
ATOM 1275 N N . ILE B 1 5 ? -12.273 4.684 -15.594 1 88 5 ILE B N 1
ATOM 1276 C CA . ILE B 1 5 ? -11.094 5.047 -16.375 1 88 5 ILE B CA 1
ATOM 1277 C C . ILE B 1 5 ? -9.898 5.23 -15.438 1 88 5 ILE B C 1
ATOM 1279 O O . ILE B 1 5 ? -8.789 5.52 -15.891 1 88 5 ILE B O 1
ATOM 1283 N N . PHE B 1 6 ? -10.203 5.016 -14.188 1 87.38 6 PHE B N 1
ATOM 1284 C CA . PHE B 1 6 ? -9.125 5.219 -13.227 1 87.38 6 PHE B CA 1
ATOM 1285 C C . PHE B 1 6 ? -8.586 3.885 -12.734 1 87.38 6 PHE B C 1
ATOM 1287 O O . PHE B 1 6 ? -9.352 2.947 -12.5 1 87.38 6 PHE B O 1
ATOM 1294 N N . GLN B 1 7 ? -7.211 3.836 -12.625 1 85.75 7 GLN B N 1
ATOM 1295 C CA . GLN B 1 7 ? -6.543 2.625 -12.156 1 85.75 7 GLN B CA 1
ATOM 1296 C C . GLN B 1 7 ? -5.5 2.949 -11.094 1 85.75 7 GLN B C 1
ATOM 1298 O O . GLN B 1 7 ? -4.719 3.891 -11.25 1 85.75 7 GLN B O 1
ATOM 1303 N N . CYS B 1 8 ? -5.652 2.203 -9.984 1 86.88 8 CYS B N 1
ATOM 1304 C CA . CYS B 1 8 ? -4.621 2.34 -8.969 1 86.88 8 CYS B CA 1
ATOM 1305 C C . CYS B 1 8 ? -3.406 1.485 -9.305 1 86.88 8 CYS B C 1
ATOM 1307 O O . CYS B 1 8 ? -3.541 0.305 -9.625 1 86.88 8 CYS B O 1
ATOM 1309 N N . ASP B 1 9 ? -2.314 2.045 -9.125 1 79.75 9 ASP B N 1
ATOM 1310 C CA . ASP B 1 9 ? -1.089 1.344 -9.5 1 79.75 9 ASP B CA 1
ATOM 1311 C C . ASP B 1 9 ? -0.573 0.49 -8.344 1 79.75 9 ASP B C 1
ATOM 1313 O O . ASP B 1 9 ? 0.309 -0.35 -8.531 1 79.75 9 ASP B O 1
ATOM 1317 N N . SER B 1 10 ? -1.173 0.67 -7.227 1 79.12 10 SER B N 1
ATOM 1318 C CA . SER B 1 10 ? -0.677 -0.03 -6.047 1 79.12 10 SER B CA 1
ATOM 1319 C C . SER B 1 10 ? -1.605 -1.173 -5.652 1 79.12 10 SER B C 1
ATOM 1321 O O . SER B 1 10 ? -1.195 -2.098 -4.945 1 79.12 10 SER B O 1
ATOM 1323 N N . CYS B 1 11 ? -2.783 -1.052 -6.055 1 77.69 11 CYS B N 1
ATOM 1324 C CA . CYS B 1 11 ? -3.721 -2.125 -5.746 1 77.69 11 CYS B CA 1
ATOM 1325 C C . CYS B 1 11 ? -3.604 -3.26 -6.758 1 77.69 11 CYS B C 1
ATOM 1327 O O . CYS B 1 11 ? -3.332 -3.021 -7.938 1 77.69 11 CYS B O 1
ATOM 1329 N N . SER B 1 12 ? -3.568 -4.477 -6.426 1 64.81 12 SER B N 1
ATOM 1330 C CA . SER B 1 12 ? -3.334 -5.648 -7.266 1 64.81 12 SER B CA 1
ATOM 1331 C C . SER B 1 12 ? -4.457 -5.836 -8.281 1 64.81 12 SER B C 1
ATOM 1333 O O . SER B 1 12 ? -4.301 -6.566 -9.258 1 64.81 12 SER B O 1
ATOM 1335 N N . LEU B 1 13 ? -5.504 -5.18 -8.102 1 60.94 13 LEU B N 1
ATOM 1336 C CA . LEU B 1 13 ? -6.605 -5.613 -8.953 1 60.94 13 LEU B CA 1
ATOM 1337 C C . LEU B 1 13 ? -6.594 -4.871 -10.281 1 60.94 13 LEU B C 1
ATOM 1339 O O . LEU B 1 13 ? -7.211 -5.316 -11.25 1 60.94 13 LEU B O 1
ATOM 1343 N N . GLY B 1 14 ? -5.633 -3.996 -10.492 1 62.72 14 GLY B N 1
ATOM 1344 C CA . GLY B 1 14 ? -5.605 -3.27 -11.75 1 62.72 14 GLY B CA 1
ATOM 1345 C C . GLY B 1 14 ? -6.984 -2.887 -12.25 1 62.72 14 GLY B C 1
ATOM 1346 O O . GLY B 1 14 ? -7.23 -2.877 -13.453 1 62.72 14 GLY B O 1
ATOM 1347 N N . LEU B 1 15 ? -7.898 -2.686 -11.352 1 69.25 15 LEU B N 1
ATOM 1348 C CA . LEU B 1 15 ? -9.281 -2.383 -11.703 1 69.25 15 LEU B CA 1
ATOM 1349 C C . LEU B 1 15 ? -9.414 -0.945 -12.188 1 69.25 15 LEU B C 1
ATOM 1351 O O . LEU B 1 15 ? -8.781 -0.038 -11.641 1 69.25 15 LEU B O 1
ATOM 1355 N N . LEU B 1 16 ? -10.055 -1.014 -13.297 1 79.19 16 LEU B N 1
ATOM 1356 C CA . LEU B 1 16 ? -10.508 0.312 -13.711 1 79.19 16 LEU B CA 1
ATOM 1357 C C . LEU B 1 16 ? -11.797 0.698 -12.984 1 79.19 16 LEU B C 1
ATOM 1359 O O . LEU B 1 16 ? -12.75 -0.08 -12.953 1 79.19 16 LEU B O 1
ATOM 1363 N N . VAL B 1 17 ? -11.734 1.828 -12.336 1 83.62 17 VAL B N 1
ATOM 1364 C CA . VAL B 1 17 ? -12.898 2.279 -11.594 1 83.62 17 VAL B CA 1
ATOM 1365 C C . VAL B 1 17 ? -13.227 3.725 -11.961 1 83.62 17 VAL B C 1
ATOM 1367 O O . VAL B 1 17 ? -12.422 4.402 -12.602 1 83.62 17 VAL B O 1
ATOM 1370 N N . CYS B 1 18 ? -14.453 4.043 -11.664 1 88.31 18 CYS B N 1
ATOM 1371 C CA . CYS B 1 18 ? -14.82 5.438 -11.867 1 88.31 18 CYS B CA 1
ATOM 1372 C C . CYS B 1 18 ? -14.234 6.324 -10.773 1 88.31 18 CYS B C 1
ATOM 1374 O O . CYS B 1 18 ? -13.695 5.824 -9.789 1 88.31 18 CYS B O 1
ATOM 1376 N N . LYS B 1 19 ? -14.422 7.566 -10.984 1 89 19 LYS B N 1
ATOM 1377 C CA . LYS B 1 19 ? -13.852 8.531 -10.047 1 89 19 LYS B CA 1
ATOM 1378 C C . LYS B 1 19 ? -14.438 8.359 -8.648 1 89 19 LYS B C 1
ATOM 1380 O O . LYS B 1 19 ? -13.703 8.336 -7.66 1 89 19 LYS B O 1
ATOM 1385 N N . SER B 1 20 ? -15.68 8.25 -8.578 1 87.69 20 SER B N 1
ATOM 1386 C CA . SER B 1 20 ? -16.344 8.141 -7.281 1 87.69 20 SER B CA 1
ATOM 1387 C C . SER B 1 20 ? -15.93 6.871 -6.551 1 87.69 20 SER B C 1
ATOM 1389 O O . SER B 1 20 ? -15.703 6.895 -5.336 1 87.69 20 SER B O 1
ATOM 1391 N N . CYS B 1 21 ? -15.711 5.82 -7.238 1 84.81 21 CYS B N 1
ATOM 1392 C CA . CYS B 1 21 ? -15.281 4.562 -6.645 1 84.81 21 CYS B CA 1
ATOM 1393 C C . CYS B 1 21 ? -13.82 4.637 -6.211 1 84.81 21 CYS B C 1
ATOM 1395 O O . CYS B 1 21 ? -13.445 4.09 -5.172 1 84.81 21 CYS B O 1
ATOM 1397 N N . CYS B 1 22 ? -13.148 5.316 -7 1 85.12 22 CYS B N 1
ATOM 1398 C CA . CYS B 1 22 ? -11.742 5.516 -6.672 1 85.12 22 CYS B CA 1
ATOM 1399 C C . CYS B 1 22 ? -11.586 6.215 -5.324 1 85.12 22 CYS B C 1
ATOM 1401 O O . CYS B 1 22 ? -10.852 5.742 -4.457 1 85.12 22 CYS B O 1
ATOM 1403 N N . LEU B 1 23 ? -12.367 7.207 -5.191 1 86.06 23 LEU B N 1
ATOM 1404 C CA . LEU B 1 23 ? -12.273 8 -3.971 1 86.06 23 LEU B CA 1
ATOM 1405 C C . LEU B 1 23 ? -12.789 7.215 -2.77 1 86.06 23 LEU B C 1
ATOM 1407 O O . LEU B 1 23 ? -12.172 7.238 -1.699 1 86.06 23 LEU B O 1
ATOM 1411 N N . LYS B 1 24 ? -13.727 6.434 -2.949 1 81.5 24 LYS B N 1
ATOM 1412 C CA . LYS B 1 24 ? -14.312 5.652 -1.864 1 81.5 24 LYS B CA 1
ATOM 1413 C C . LYS B 1 24 ? -13.367 4.539 -1.417 1 81.5 24 LYS B C 1
ATOM 1415 O O . LYS B 1 24 ? -13.203 4.305 -0.218 1 81.5 24 LYS B O 1
ATOM 1420 N N . LEU B 1 25 ? -12.703 3.998 -2.35 1 78.75 25 LEU B N 1
ATOM 1421 C CA . LEU B 1 25 ? -11.859 2.838 -2.084 1 78.75 25 LEU B CA 1
ATOM 1422 C C . LEU B 1 25 ? 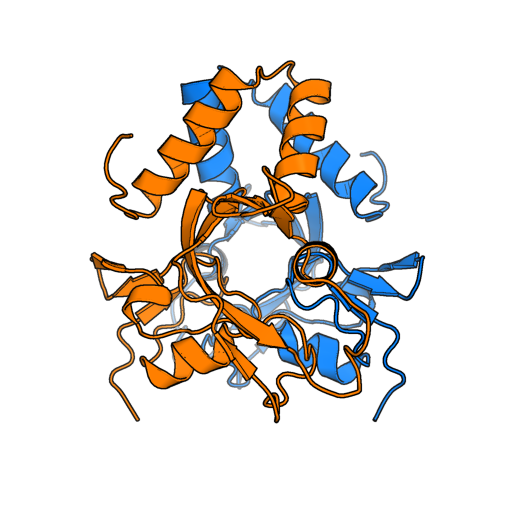-10.539 3.26 -1.454 1 78.75 25 LEU B C 1
ATOM 1424 O O . LEU B 1 25 ? -9.859 2.447 -0.826 1 78.75 25 LEU B O 1
ATOM 1428 N N . HIS B 1 26 ? -10.258 4.543 -1.577 1 84.56 26 HIS B N 1
ATOM 1429 C CA . HIS B 1 26 ? -8.898 4.91 -1.202 1 84.56 26 HIS B CA 1
ATOM 1430 C C . HIS B 1 26 ? -8.891 5.988 -0.125 1 84.56 26 HIS B C 1
ATOM 1432 O O . HIS B 1 26 ? -7.895 6.691 0.052 1 84.56 26 HIS B O 1
ATOM 1438 N N . LEU B 1 27 ? -9.945 6.035 0.616 1 79.06 27 LEU B N 1
ATOM 1439 C CA . LEU B 1 27 ? -10.016 6.98 1.722 1 79.06 27 LEU B CA 1
ATOM 1440 C C . LEU B 1 27 ? -8.891 6.738 2.723 1 79.06 27 LEU B C 1
ATOM 1442 O O . LEU B 1 27 ? -8.305 7.688 3.25 1 79.06 27 LEU B O 1
ATOM 1446 N N . SER B 1 28 ? -8.547 5.441 2.881 1 78.88 28 SER B N 1
ATOM 1447 C CA . SER B 1 28 ? -7.492 5.094 3.832 1 78.88 28 SER B CA 1
ATOM 1448 C C . SER B 1 28 ? -6.172 4.812 3.119 1 78.88 28 SER B C 1
ATOM 1450 O O . SER B 1 28 ? -5.203 4.375 3.744 1 78.88 28 SER B O 1
ATOM 1452 N N . LEU B 1 29 ? -6.203 5.004 1.845 1 86.62 29 LEU B N 1
ATOM 1453 C CA . LEU B 1 29 ? -5.039 4.758 1.003 1 86.62 29 LEU B CA 1
ATOM 1454 C C . LEU B 1 29 ? -4.723 5.977 0.144 1 86.62 29 LEU B C 1
ATOM 1456 O O . LEU B 1 29 ? -4.57 5.859 -1.075 1 86.62 29 LEU B O 1
ATOM 1460 N N . SER B 1 30 ? -4.562 7.047 0.84 1 86.06 30 SER B N 1
ATOM 1461 C CA . SER B 1 30 ? -4.559 8.359 0.201 1 86.06 30 SER B CA 1
ATOM 1462 C C . SER B 1 30 ? -3.275 8.578 -0.595 1 86.06 30 SER B C 1
ATOM 1464 O O . SER B 1 3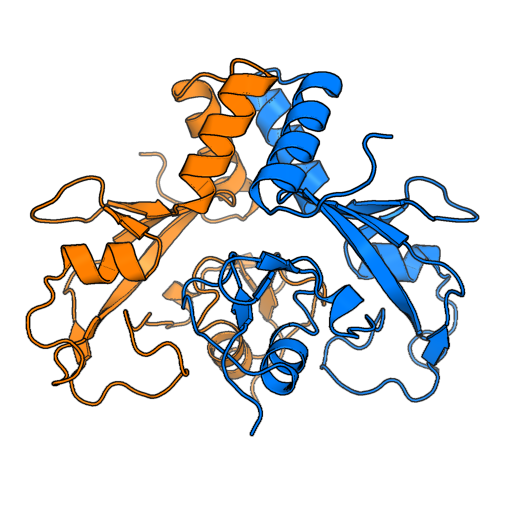0 ? -3.189 9.508 -1.398 1 86.06 30 SER B O 1
ATOM 1466 N N . LEU B 1 31 ? -2.316 7.664 -0.442 1 89.81 31 LEU B N 1
ATOM 1467 C CA . LEU B 1 31 ? -1.031 7.922 -1.083 1 89.81 31 LEU B CA 1
ATOM 1468 C C . LEU B 1 31 ? -0.807 6.965 -2.25 1 89.81 31 LEU B C 1
ATOM 1470 O O . LEU B 1 31 ? 0.294 6.898 -2.801 1 89.81 31 LEU B O 1
ATOM 1474 N N . HIS B 1 32 ? -1.793 6.195 -2.578 1 88.94 32 HIS B N 1
ATOM 1475 C CA . HIS B 1 32 ? -1.672 5.344 -3.754 1 88.94 32 HIS B CA 1
ATOM 1476 C C . HIS B 1 32 ? -1.669 6.172 -5.035 1 88.94 32 HIS B C 1
ATOM 1478 O O . HIS B 1 32 ? -2.424 7.137 -5.156 1 88.94 32 HIS B O 1
ATOM 1484 N N . PRO B 1 33 ? -0.792 5.793 -5.898 1 84.06 33 PRO B N 1
ATOM 1485 C CA . PRO B 1 33 ? -0.803 6.484 -7.191 1 84.06 33 PRO B CA 1
ATOM 1486 C C . PRO B 1 33 ? -1.917 5.992 -8.109 1 84.06 33 PRO B C 1
ATOM 1488 O O . PRO B 1 33 ? -2.33 4.836 -8.023 1 84.06 33 PRO B O 1
ATOM 1491 N N . TYR B 1 34 ? -2.391 6.934 -8.961 1 84.62 34 TYR B N 1
ATOM 1492 C CA . TYR B 1 34 ? -3.461 6.594 -9.891 1 84.62 34 TYR B CA 1
ATOM 1493 C C . TYR B 1 34 ? -3.111 7.027 -11.305 1 84.62 34 TYR B C 1
ATOM 1495 O O . TYR B 1 34 ? -2.316 7.953 -11.5 1 84.62 34 TYR B O 1
ATOM 1503 N N . SER B 1 35 ? -3.75 6.273 -12.156 1 84.31 35 SER B N 1
ATOM 1504 C CA . SER B 1 35 ? -3.656 6.637 -13.562 1 84.31 35 SER B CA 1
ATOM 1505 C C . SER B 1 35 ? -5.035 6.723 -14.203 1 84.31 35 SER B C 1
ATOM 1507 O O . SER B 1 35 ? -5.922 5.922 -13.898 1 84.31 35 SER B O 1
ATOM 1509 N N . GLU B 1 36 ? -5.223 7.77 -14.828 1 85.31 36 GLU B N 1
ATOM 1510 C CA . GLU B 1 36 ? -6.348 7.891 -15.75 1 85.31 36 GLU B CA 1
ATOM 1511 C C . GLU B 1 36 ? -5.957 7.449 -17.156 1 85.31 36 GLU B C 1
ATOM 1513 O O . GLU B 1 36 ? -5.332 8.203 -17.891 1 85.31 36 GLU B O 1
ATOM 1518 N N . TRP B 1 37 ? -6.297 6.223 -17.438 1 79 37 TRP B N 1
ATOM 1519 C CA . TRP B 1 37 ? -5.801 5.594 -18.656 1 79 37 TRP B CA 1
ATOM 1520 C C . TRP B 1 37 ? -4.277 5.598 -18.688 1 79 37 TRP B C 1
ATOM 1522 O O . TRP B 1 37 ? -3.629 4.953 -17.859 1 79 37 TRP B O 1
ATOM 1532 N N . PHE B 1 38 ? -3.684 6.449 -19.5 1 75.19 38 PHE B N 1
ATOM 1533 C CA . PHE B 1 38 ? -2.23 6.426 -19.625 1 75.19 38 PHE B CA 1
ATOM 1534 C C . PHE B 1 38 ? -1.613 7.684 -19.031 1 75.19 38 PHE B C 1
ATOM 1536 O O . PHE B 1 38 ? -0.406 7.902 -19.156 1 75.19 38 PHE B O 1
ATOM 1543 N N . THR B 1 39 ? -2.586 8.414 -18.344 1 82.31 39 THR B N 1
ATOM 1544 C CA . THR B 1 39 ? -2.086 9.648 -17.734 1 82.31 39 THR B CA 1
ATOM 1545 C C . THR B 1 39 ? -2.076 9.547 -16.219 1 82.31 39 THR B C 1
ATOM 1547 O O . THR B 1 39 ? -3.082 9.172 -15.609 1 82.31 39 THR B O 1
ATOM 1550 N N . LYS B 1 40 ? -0.996 9.891 -15.758 1 84.75 40 LYS B N 1
ATOM 1551 C CA . LYS B 1 40 ? -0.853 9.836 -14.305 1 84.75 40 LYS B CA 1
ATOM 1552 C C . LYS B 1 40 ? -1.67 10.93 -13.633 1 84.75 40 LYS B C 1
ATOM 1554 O O . LYS B 1 40 ? -1.761 12.047 -14.141 1 84.75 40 LYS B O 1
ATOM 1559 N N . THR B 1 41 ? -2.324 10.555 -12.586 1 87.12 41 THR B N 1
ATOM 1560 C CA . THR B 1 41 ? -3.068 11.508 -11.766 1 87.12 41 THR B CA 1
ATOM 1561 C C . THR B 1 41 ? -2.914 11.172 -10.281 1 87.12 41 THR B C 1
ATOM 1563 O O . THR B 1 41 ? -2.248 10.195 -9.93 1 87.12 41 THR B O 1
ATOM 1566 N N . THR B 1 42 ? -3.342 12.133 -9.477 1 87.69 42 THR B N 1
ATOM 1567 C CA . THR B 1 42 ? -3.283 11.914 -8.039 1 87.69 42 THR B CA 1
ATOM 1568 C C . THR B 1 42 ? -4.68 11.945 -7.426 1 87.69 42 THR B C 1
ATOM 1570 O O . THR B 1 42 ? -5.613 12.484 -8.023 1 87.69 42 THR B O 1
ATOM 1573 N N . LEU B 1 43 ? -4.77 11.375 -6.281 1 89.69 43 LEU B N 1
ATOM 1574 C CA . LEU B 1 43 ? -6.055 11.383 -5.59 1 89.69 43 LEU B CA 1
ATOM 1575 C C . LEU B 1 43 ? -6.449 12.805 -5.188 1 89.69 43 LEU B C 1
ATOM 1577 O O . LEU B 1 43 ? -7.633 13.133 -5.164 1 89.69 43 LEU B O 1
ATOM 1581 N N . ARG B 1 44 ? -5.453 13.586 -4.965 1 89.62 44 ARG B N 1
ATOM 1582 C CA . ARG B 1 44 ? -5.727 14.992 -4.676 1 89.62 44 ARG B CA 1
ATOM 1583 C C . ARG B 1 44 ? -6.406 15.672 -5.855 1 89.62 44 ARG B C 1
ATOM 1585 O O . ARG B 1 44 ? -7.402 16.375 -5.688 1 89.62 44 ARG B O 1
ATOM 1592 N N . GLU B 1 45 ? -5.879 15.414 -6.996 1 89 45 GLU B N 1
ATOM 1593 C CA . GLU B 1 45 ? -6.438 16 -8.211 1 89 45 GLU B CA 1
ATOM 1594 C C . GLU B 1 45 ? -7.855 15.508 -8.461 1 89 45 GLU B C 1
ATOM 1596 O O . GLU B 1 45 ? -8.68 16.219 -9.039 1 89 45 GLU B O 1
ATOM 1601 N N . LEU B 1 46 ? -8.094 14.344 -7.992 1 90.06 46 LEU B N 1
ATOM 1602 C CA . LEU B 1 46 ? -9.43 13.781 -8.148 1 90.06 46 LEU B CA 1
ATOM 1603 C C . LEU B 1 46 ? -10.383 14.32 -7.094 1 90.06 46 LEU B C 1
ATOM 1605 O O . LEU B 1 46 ? -11.594 14.086 -7.164 1 90.06 46 LEU B O 1
ATOM 1609 N N . GLY B 1 47 ? -9.844 14.992 -6.113 1 89 47 GLY B N 1
ATOM 1610 C CA . GLY B 1 47 ? -10.703 15.672 -5.156 1 89 47 GLY B CA 1
ATOM 1611 C C . GLY B 1 47 ? -10.68 15.039 -3.779 1 89 47 GLY B C 1
ATOM 1612 O O . GLY B 1 47 ? -11.516 15.359 -2.928 1 89 47 GLY B O 1
ATOM 1613 N N . LEU B 1 48 ? -9.742 14.156 -3.539 1 88.38 48 LEU B N 1
ATOM 1614 C CA . LEU B 1 48 ? -9.719 13.484 -2.242 1 88.38 48 LEU B CA 1
ATOM 1615 C C . LEU B 1 48 ? -9.219 14.43 -1.153 1 88.38 48 LEU B C 1
ATOM 1617 O O . LEU B 1 48 ? -8.195 15.102 -1.327 1 88.38 48 LEU B O 1
ATOM 1621 N N . TR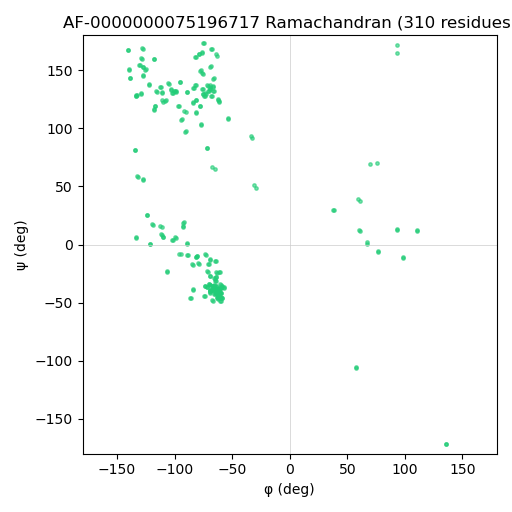P B 1 49 ? -10.016 14.508 -0.126 1 88.06 49 TRP B N 1
ATOM 1622 C CA . TRP B 1 49 ? -9.633 15.156 1.121 1 88.06 49 TRP B CA 1
ATOM 1623 C C . TRP B 1 49 ? -9.461 14.141 2.24 1 88.06 49 TRP B C 1
ATOM 1625 O O . TRP B 1 49 ? -10.383 13.383 2.551 1 88.06 49 TRP B O 1
ATOM 1635 N N . VAL B 1 50 ? -8.297 14.188 2.762 1 87.06 50 VAL B N 1
ATOM 1636 C CA . VAL B 1 50 ? -7.988 13.148 3.746 1 87.06 50 VAL B CA 1
ATOM 1637 C C . VAL B 1 50 ? -8.383 13.633 5.141 1 87.06 50 VAL B C 1
ATOM 1639 O O . VAL B 1 50 ? -7.906 14.68 5.598 1 87.06 50 VAL B O 1
ATOM 1642 N N . GLN B 1 51 ? -9.336 13 5.699 1 85.19 51 GLN B N 1
ATOM 1643 C CA . GLN B 1 51 ? -9.68 13.266 7.094 1 85.19 51 GLN B CA 1
ATOM 1644 C C . GLN B 1 51 ? -8.742 12.516 8.039 1 85.19 51 GLN B C 1
ATOM 1646 O O . GLN B 1 51 ? -8.742 11.281 8.07 1 85.19 51 GLN B O 1
ATOM 1651 N N . ILE B 1 52 ? -8.055 13.562 8.664 1 82.38 52 ILE B N 1
ATOM 1652 C CA . ILE B 1 52 ? -7.125 12.977 9.625 1 82.38 52 ILE B CA 1
ATOM 1653 C C . ILE B 1 52 ? -7.879 12.547 10.875 1 82.38 52 ILE B C 1
ATOM 1655 O O . ILE B 1 52 ? -8.75 13.273 11.367 1 82.38 52 ILE B O 1
ATOM 1659 N N . ARG B 1 53 ? -7.855 11.398 11.164 1 75.25 53 ARG B N 1
ATOM 1660 C CA . ARG B 1 53 ? -8.547 10.75 12.281 1 75.25 53 ARG B CA 1
ATOM 1661 C C . ARG B 1 53 ? -9.898 10.203 11.844 1 75.25 53 ARG B C 1
ATOM 1663 O O . ARG B 1 53 ? -10.305 10.383 10.688 1 75.25 53 ARG B O 1
ATOM 1670 N N . HIS B 1 54 ? -10.672 9.469 12.508 1 73.31 54 HIS B N 1
ATOM 1671 C CA . HIS B 1 54 ? -11.875 8.719 12.18 1 73.31 54 HIS B CA 1
ATOM 1672 C C . HIS B 1 54 ? -11.555 7.527 11.281 1 73.31 54 HIS B C 1
ATOM 1674 O O . HIS B 1 54 ? -12.023 7.465 10.141 1 73.31 54 HIS B O 1
ATOM 1680 N N . PHE B 1 55 ? -11.016 6.762 11.742 1 62.34 55 PHE B N 1
ATOM 1681 C CA . PHE B 1 55 ? -10.422 5.605 11.078 1 62.34 55 PHE B CA 1
ATOM 1682 C C . PHE B 1 55 ? -11.5 4.66 10.57 1 62.34 55 PHE B C 1
ATOM 1684 O O . PHE B 1 55 ? -11.234 3.803 9.727 1 62.34 55 PHE B O 1
ATOM 1691 N N . ASP B 1 56 ? -12.742 4.863 11.023 1 60.72 56 ASP B N 1
ATOM 1692 C CA . ASP B 1 56 ? -13.836 3.963 10.664 1 60.72 56 ASP B CA 1
ATOM 1693 C C . ASP B 1 56 ? -14.562 4.457 9.414 1 60.72 56 ASP B C 1
ATOM 1695 O O . ASP B 1 56 ? -15.641 3.965 9.086 1 60.72 56 ASP B O 1
ATOM 1699 N N . SER B 1 57 ? -13.883 5.297 8.703 1 62.72 57 SER B N 1
ATOM 1700 C CA . SER B 1 57 ? -14.461 5.863 7.496 1 62.72 57 SER B CA 1
ATOM 1701 C C . SER B 1 57 ? -15.734 6.648 7.805 1 62.72 57 SER B C 1
ATOM 1703 O O . SER B 1 57 ? -16.531 6.926 6.91 1 62.72 57 SER B O 1
ATOM 1705 N N . SER B 1 58 ? -15.883 6.859 9.109 1 70.19 58 SER B N 1
ATOM 1706 C CA . SER B 1 58 ? -17 7.723 9.461 1 70.19 58 SER B CA 1
ATOM 1707 C C . SER B 1 58 ? -16.688 9.188 9.164 1 70.19 58 SER B C 1
ATOM 1709 O O . SER B 1 58 ? -15.531 9.602 9.242 1 70.19 58 SER B O 1
ATOM 1711 N N . GLU B 1 59 ? -17.656 9.773 8.828 1 76.62 59 GLU B N 1
ATOM 1712 C CA . GLU B 1 59 ? -17.484 11.195 8.547 1 76.62 59 GLU B CA 1
ATOM 1713 C C . GLU B 1 59 ? -17.281 11.992 9.836 1 76.62 59 GLU B C 1
ATOM 1715 O O . GLU B 1 59 ? -17.938 11.727 10.844 1 76.62 59 GLU B O 1
ATOM 1720 N N . CYS B 1 60 ? -16.297 12.758 9.82 1 85.31 60 CYS B N 1
ATOM 1721 C CA . CYS B 1 60 ? -16.062 13.633 10.969 1 85.31 60 CYS B CA 1
ATOM 1722 C C . CYS B 1 60 ? -17.125 14.719 11.062 1 85.31 60 CYS B C 1
ATOM 1724 O O . CYS B 1 60 ? -17.422 15.383 10.062 1 85.31 60 CYS B O 1
ATOM 1726 N N . ILE B 1 61 ? -17.656 14.938 12.242 1 85.75 61 ILE B N 1
ATOM 1727 C CA . ILE B 1 61 ? -18.703 15.93 12.43 1 85.75 61 ILE B CA 1
ATOM 1728 C C . ILE B 1 61 ? -18.094 17.312 12.609 1 85.75 61 ILE B C 1
ATOM 1730 O O . ILE B 1 61 ? -18.781 18.328 12.484 1 85.75 61 ILE B O 1
ATOM 1734 N N . CYS B 1 62 ? -16.812 17.406 12.922 1 89.88 62 CYS B N 1
ATOM 1735 C CA . CYS B 1 62 ? -16.141 18.688 13.133 1 89.88 62 CYS B CA 1
ATOM 1736 C C . CYS B 1 62 ? -14.828 18.734 12.367 1 89.88 62 CYS B C 1
ATOM 1738 O O . CYS B 1 62 ? -13.766 18.938 12.969 1 89.88 62 CYS B O 1
ATOM 1740 N N . PRO B 1 63 ? -14.906 18.578 11.086 1 89.12 63 PRO B N 1
ATOM 1741 C CA . PRO B 1 63 ? -13.656 18.672 10.328 1 89.12 63 PRO B CA 1
ATOM 1742 C C . PRO B 1 63 ? -13.055 20.078 10.344 1 89.12 63 PRO B C 1
ATOM 1744 O O . PRO B 1 63 ? -13.781 21.062 10.312 1 89.12 63 PRO B O 1
ATOM 1747 N N . GLU B 1 64 ? -11.734 20.156 10.539 1 89.38 64 GLU B N 1
ATOM 1748 C CA . GLU B 1 64 ? -10.992 21.406 10.469 1 89.38 64 GLU B CA 1
ATOM 1749 C C . GLU B 1 64 ? -9.953 21.375 9.352 1 89.38 64 GLU B C 1
ATOM 1751 O O . GLU B 1 64 ? -8.984 20.625 9.422 1 89.38 64 GLU B O 1
ATOM 1756 N N . CYS B 1 65 ? -10.195 22.234 8.461 1 89.31 65 CYS B N 1
ATOM 1757 C CA . CYS B 1 65 ? -9.281 22.281 7.32 1 89.31 65 CYS B CA 1
ATOM 1758 C C . CYS B 1 65 ? -7.895 22.75 7.754 1 89.31 65 CYS B C 1
ATOM 1760 O O . CYS B 1 65 ? -7.766 23.719 8.508 1 89.31 65 CYS B O 1
ATOM 1762 N N . ALA B 1 66 ? -6.902 22 7.297 1 87.12 66 ALA B N 1
ATOM 1763 C CA . ALA B 1 66 ? -5.531 22.391 7.629 1 87.12 66 ALA B CA 1
ATOM 1764 C C . ALA B 1 66 ? -5.129 23.672 6.895 1 87.12 66 ALA B C 1
ATOM 1766 O O . ALA B 1 66 ? -4.219 24.375 7.324 1 87.12 66 ALA B O 1
ATOM 1767 N N . GLY B 1 67 ? -5.828 24.016 5.91 1 80.62 67 GLY B N 1
ATOM 1768 C CA . GLY B 1 67 ? -5.621 25.266 5.207 1 80.62 67 GLY B CA 1
ATOM 1769 C C . GLY B 1 67 ? -4.426 25.25 4.273 1 80.62 67 GLY B C 1
ATOM 1770 O O . GLY B 1 67 ? -4.055 26.266 3.701 1 80.62 67 GLY B O 1
ATOM 1771 N N . GLN B 1 68 ? -3.643 24.188 4.273 1 83.38 68 GLN B N 1
ATOM 1772 C CA . GLN B 1 68 ? -2.5 24.078 3.371 1 83.38 68 GLN B CA 1
ATOM 1773 C C . GLN B 1 68 ? -2.367 22.672 2.82 1 83.38 68 GLN B C 1
ATOM 1775 O O . GLN B 1 68 ? -2.814 21.703 3.451 1 83.38 68 GLN B O 1
ATOM 1780 N N . THR B 1 69 ? -1.795 22.656 1.582 1 89 69 THR B N 1
ATOM 1781 C CA . THR B 1 69 ? -1.471 21.359 0.978 1 89 69 THR B CA 1
ATOM 1782 C C . THR B 1 69 ? -0.221 20.766 1.617 1 89 69 THR B C 1
ATOM 1784 O O . THR B 1 69 ? 0.759 21.469 1.86 1 89 69 THR B O 1
ATOM 1787 N N . PHE B 1 70 ? -0.316 19.516 1.936 1 91.12 70 PHE B N 1
ATOM 1788 C CA . PHE B 1 70 ? 0.807 18.812 2.549 1 91.12 70 PHE B CA 1
ATOM 1789 C C . PHE B 1 70 ? 1.626 18.078 1.497 1 91.12 70 PHE B C 1
ATOM 1791 O O . PHE B 1 70 ? 1.07 17.516 0.547 1 91.12 70 PHE B O 1
ATOM 1798 N N . THR B 1 71 ? 2.881 18.141 1.692 1 92.25 71 THR B N 1
ATOM 1799 C CA . THR B 1 71 ? 3.779 17.234 0.977 1 92.25 71 THR B CA 1
ATOM 1800 C C . THR B 1 71 ? 4.125 16.031 1.835 1 92.25 71 THR B C 1
ATOM 1802 O O . THR B 1 71 ? 4.68 16.172 2.928 1 92.25 71 THR B O 1
ATOM 1805 N N . VAL B 1 72 ? 3.793 14.875 1.382 1 92.88 72 VAL B N 1
ATOM 1806 C CA . VAL B 1 72 ? 4.027 13.648 2.141 1 92.88 72 VAL B CA 1
ATOM 1807 C C . VAL B 1 72 ? 5.004 12.75 1.385 1 92.88 72 VAL B C 1
ATOM 1809 O O . VAL B 1 72 ? 4.762 12.398 0.23 1 92.88 72 VAL B O 1
ATOM 1812 N N . LEU B 1 73 ? 6.117 12.492 2.027 1 93.38 73 LEU B N 1
ATOM 1813 C CA . LEU B 1 73 ? 7.074 11.531 1.486 1 93.38 73 LEU B CA 1
ATOM 1814 C C . LEU B 1 73 ? 6.691 10.102 1.875 1 93.38 73 LEU B C 1
ATOM 1816 O O . LEU B 1 73 ? 6.5 9.812 3.057 1 93.38 73 LEU B O 1
ATOM 1820 N N . ASP B 1 74 ? 6.5 9.289 0.906 1 92.88 74 ASP B N 1
ATOM 1821 C CA . ASP B 1 74 ? 6.172 7.875 1.075 1 92.88 74 ASP B CA 1
ATOM 1822 C C . ASP B 1 74 ? 7.121 6.992 0.265 1 92.88 74 ASP B C 1
ATOM 1824 O O . ASP B 1 74 ? 7.902 7.492 -0.545 1 92.88 74 ASP B O 1
ATOM 1828 N N . THR B 1 75 ? 7.07 5.684 0.522 1 91.12 75 THR B N 1
ATOM 1829 C CA . THR B 1 75 ? 7.945 4.738 -0.163 1 91.12 75 THR B CA 1
ATOM 1830 C C . THR B 1 75 ? 7.66 4.727 -1.662 1 91.12 75 THR B C 1
ATOM 1832 O O . THR B 1 75 ? 8.523 4.352 -2.461 1 91.12 75 THR B O 1
ATOM 1835 N N . ASN B 1 76 ? 6.484 5.105 -2.018 1 89.62 76 ASN B N 1
ATOM 1836 C CA . ASN B 1 76 ? 6.121 5.051 -3.428 1 89.62 76 ASN B CA 1
ATOM 1837 C C . ASN B 1 76 ? 6.262 6.418 -4.094 1 89.62 76 ASN B C 1
ATOM 1839 O O . ASN B 1 76 ? 5.863 6.594 -5.246 1 89.62 76 ASN B O 1
ATOM 1843 N N . GLY B 1 77 ? 6.801 7.398 -3.334 1 90.62 77 GLY B N 1
ATOM 1844 C CA . GLY B 1 77 ? 7.035 8.695 -3.943 1 90.62 77 GLY B CA 1
ATOM 1845 C C . GLY B 1 77 ? 6.613 9.852 -3.061 1 90.62 77 GLY B C 1
ATOM 1846 O O . GLY B 1 77 ? 6.328 9.672 -1.876 1 90.62 77 GLY B O 1
ATOM 1847 N N . ILE B 1 78 ? 6.656 11.039 -3.699 1 91.56 78 ILE B N 1
ATOM 1848 C CA . ILE B 1 78 ? 6.258 12.273 -3.039 1 91.56 78 ILE B CA 1
ATOM 1849 C C . ILE B 1 78 ? 4.84 12.648 -3.465 1 91.56 78 ILE B C 1
ATOM 1851 O O . ILE B 1 78 ? 4.523 12.664 -4.656 1 91.56 78 ILE B O 1
ATOM 1855 N N . HIS B 1 79 ? 4.031 12.961 -2.475 1 91.75 79 HIS B N 1
ATOM 1856 C CA . HIS B 1 79 ? 2.623 13.227 -2.744 1 91.75 79 HIS B CA 1
ATOM 1857 C C . HIS B 1 79 ? 2.193 14.57 -2.16 1 91.75 79 HIS B C 1
ATOM 1859 O O . HIS B 1 79 ? 2.682 14.977 -1.104 1 91.75 79 HIS B O 1
ATOM 1865 N N . GLU B 1 80 ? 1.318 15.18 -2.875 1 91.56 80 GLU B N 1
ATOM 1866 C CA . GLU B 1 80 ? 0.596 16.328 -2.32 1 91.56 80 GLU B CA 1
ATOM 1867 C C . GLU B 1 80 ? -0.807 15.922 -1.872 1 91.56 80 GLU B C 1
ATOM 1869 O O . GLU B 1 80 ? -1.542 15.273 -2.619 1 91.56 80 GLU B O 1
ATOM 1874 N N . VAL B 1 81 ? -1.119 16.312 -0.636 1 92.06 81 VAL B N 1
ATOM 1875 C CA . VAL B 1 81 ? -2.402 15.875 -0.092 1 92.06 81 VAL B CA 1
ATOM 1876 C C . VAL B 1 81 ? -3.055 17.031 0.668 1 92.06 81 VAL B C 1
ATOM 1878 O O . VAL B 1 81 ? -2.369 17.828 1.319 1 92.06 81 VAL B O 1
ATOM 1881 N N . ASP B 1 82 ? -4.359 17.078 0.532 1 92.31 82 ASP B N 1
ATOM 1882 C CA . ASP B 1 82 ? -5.148 17.984 1.359 1 92.31 82 ASP B CA 1
ATOM 1883 C C . ASP B 1 82 ? -5.766 17.25 2.545 1 92.31 82 ASP B C 1
ATOM 1885 O O . ASP B 1 82 ? -6.344 16.172 2.381 1 92.31 82 ASP B O 1
ATOM 1889 N N . ILE B 1 83 ? -5.582 17.875 3.709 1 90.81 83 ILE B N 1
ATOM 1890 C CA . ILE B 1 83 ? -6.027 17.125 4.879 1 90.81 83 ILE B CA 1
ATOM 1891 C C . ILE B 1 83 ? -6.969 17.984 5.715 1 90.81 83 ILE B C 1
ATOM 1893 O O . ILE B 1 83 ? -6.922 19.219 5.641 1 90.81 83 ILE B O 1
ATOM 1897 N N . ASP B 1 84 ? -7.84 17.281 6.426 1 90.06 84 ASP B N 1
ATOM 1898 C CA . ASP B 1 84 ? -8.641 17.859 7.492 1 90.06 84 ASP B CA 1
ATOM 1899 C C . ASP B 1 84 ? -8.289 17.25 8.844 1 90.06 84 ASP B C 1
ATOM 1901 O O . ASP B 1 84 ? -8.164 16.031 8.977 1 90.06 84 ASP B O 1
ATOM 1905 N N . TYR B 1 85 ? -8.094 18.141 9.766 1 90.25 85 TYR B N 1
ATOM 1906 C CA . TYR B 1 85 ? -7.969 17.688 11.148 1 90.25 85 TYR B CA 1
ATOM 1907 C C . TYR B 1 85 ? -9.336 17.438 11.773 1 90.25 85 TYR B C 1
ATOM 1909 O O . TYR B 1 85 ? -10.367 17.781 11.18 1 90.25 85 TYR B O 1
ATOM 1917 N N . CYS B 1 86 ? -9.266 16.703 12.812 1 90 86 CYS B N 1
ATOM 1918 C CA . CYS B 1 86 ? -10.5 16.453 13.547 1 90 86 CYS B CA 1
ATOM 1919 C C . CYS B 1 86 ? -10.57 17.297 14.812 1 90 86 CYS B C 1
ATOM 1921 O O . CYS B 1 86 ? -9.617 17.312 15.602 1 90 86 CYS B O 1
ATOM 1923 N N . SER B 1 87 ? -11.727 17.938 15.062 1 88.75 87 SER B N 1
ATOM 1924 C CA . SER B 1 87 ? -11.922 18.734 16.266 1 88.75 87 SER B CA 1
ATOM 1925 C C . SER B 1 87 ? -13.078 18.203 17.109 1 88.75 87 SER B C 1
ATOM 1927 O O . SER B 1 87 ? -13.641 18.922 17.938 1 88.75 87 SER B O 1
ATOM 1929 N N . CYS B 1 88 ? -13.375 16.938 16.734 1 87.25 88 CYS B N 1
ATOM 1930 C CA . CYS B 1 88 ? -14.453 16.312 17.5 1 87.25 88 CYS B CA 1
ATOM 1931 C C . CYS B 1 88 ? -14.016 16.078 18.953 1 87.25 88 CYS B C 1
ATOM 1933 O O . CYS B 1 88 ? -12.836 16.188 19.266 1 87.25 88 CYS B O 1
ATOM 1935 N N . ASP B 1 89 ? -15.047 15.734 19.812 1 82.25 89 ASP B N 1
ATOM 1936 C CA . ASP B 1 89 ? -14.797 15.492 21.234 1 82.25 89 ASP B CA 1
ATOM 1937 C C . ASP B 1 89 ? -13.836 14.328 21.438 1 82.25 89 ASP B C 1
ATOM 1939 O O . ASP B 1 89 ? -13.102 14.281 22.422 1 82.25 89 ASP B O 1
ATOM 1943 N N . ARG B 1 90 ? -13.828 13.531 20.438 1 75.06 90 ARG B N 1
ATOM 1944 C CA . ARG B 1 90 ? -12.953 12.367 20.516 1 75.06 90 ARG B CA 1
ATOM 1945 C C . ARG B 1 90 ? -11.492 12.766 20.406 1 75.06 90 ARG B C 1
ATOM 1947 O O . ARG B 1 90 ? -10.602 12.039 20.875 1 75.06 90 ARG B O 1
ATOM 1954 N N . CYS B 1 91 ? -11.352 13.891 19.797 1 76.06 91 CYS B N 1
ATOM 1955 C CA . CYS B 1 91 ? -9.984 14.336 19.562 1 76.06 91 CYS B CA 1
ATOM 1956 C C . CYS B 1 91 ? -9.648 15.555 20.406 1 76.06 91 CYS B C 1
ATOM 1958 O O . CYS B 1 91 ? -8.648 16.234 20.172 1 76.06 91 CYS B O 1
ATOM 1960 N N . LYS B 1 92 ? -10.547 15.711 21.375 1 77.31 92 LYS B N 1
ATOM 1961 C CA . LYS B 1 92 ? -10.281 16.844 22.25 1 77.31 92 LYS B CA 1
ATOM 1962 C C . LYS B 1 92 ? -8.953 16.688 22.984 1 77.31 92 LYS B C 1
ATOM 1964 O O . LYS B 1 92 ? -8.656 15.617 23.516 1 77.31 92 LYS B O 1
ATOM 1969 N N . GLY B 1 93 ? -8.094 17.703 22.828 1 79.5 93 GLY B N 1
ATOM 1970 C CA . GLY B 1 93 ? -6.816 17.703 23.516 1 79.5 93 GLY B CA 1
ATOM 1971 C C . GLY B 1 93 ? -5.668 17.234 22.641 1 79.5 93 GLY B C 1
ATOM 1972 O O . GLY B 1 93 ? -4.504 17.359 23.031 1 79.5 93 GLY B O 1
ATOM 1973 N N . THR B 1 94 ? -5.988 16.703 21.547 1 84.62 94 THR B N 1
ATOM 1974 C CA . THR B 1 94 ? -4.91 16.266 20.672 1 84.62 94 THR B CA 1
ATOM 1975 C C . THR B 1 94 ? -4.477 17.406 19.734 1 84.62 94 THR B C 1
ATOM 1977 O O . THR B 1 94 ? -5.32 18.109 19.188 1 84.62 94 THR B O 1
ATOM 1980 N N . THR B 1 95 ? -3.232 17.625 19.672 1 87 95 THR B N 1
ATOM 1981 C CA . THR B 1 95 ? -2.693 18.625 18.766 1 87 95 THR B CA 1
ATOM 1982 C C . THR B 1 95 ? -2.689 18.125 17.328 1 87 95 THR B C 1
ATOM 1984 O O . THR B 1 95 ? -2.842 16.922 17.094 1 87 95 THR B O 1
ATOM 1987 N N . CYS B 1 96 ? -2.521 19.016 16.453 1 85.94 96 CYS B N 1
ATOM 1988 C CA . CYS B 1 96 ? -2.416 18.672 15.031 1 85.94 96 CYS B CA 1
ATOM 1989 C C . CYS B 1 96 ? -1.247 17.719 14.797 1 85.94 96 CYS B C 1
ATOM 1991 O O . CYS B 1 96 ? -1.362 16.766 14.031 1 85.94 96 CYS B O 1
ATOM 1993 N N . TRP B 1 97 ? -0.242 17.969 15.539 1 86.75 97 TRP B N 1
ATOM 1994 C CA . TRP B 1 97 ? 0.953 17.141 15.438 1 86.75 97 TRP B CA 1
ATOM 1995 C C . TRP B 1 97 ? 0.662 15.703 15.883 1 86.75 97 TRP B C 1
ATOM 1997 O O . TRP B 1 97 ? 1.037 14.75 15.203 1 86.75 97 TRP B O 1
ATOM 2007 N N . GLN B 1 98 ? -0.008 15.664 16.859 1 87.06 98 GLN B N 1
ATOM 2008 C CA . GLN B 1 98 ? -0.332 14.344 17.406 1 87.06 98 GLN B CA 1
ATOM 2009 C C . GLN B 1 98 ? -1.282 13.594 16.484 1 87.06 98 GLN B C 1
ATOM 2011 O O . GLN B 1 98 ? -1.178 12.375 16.328 1 87.06 98 GLN B O 1
ATOM 2016 N N . GLN B 1 99 ? -2.154 14.359 15.875 1 87.19 99 GLN B N 1
ATOM 2017 C CA . GLN B 1 99 ? -3.088 13.719 14.953 1 87.19 99 GLN B CA 1
ATOM 2018 C C . GLN B 1 99 ? -2.357 13.133 13.75 1 87.19 99 GLN B C 1
ATOM 2020 O O . GLN B 1 99 ? -2.676 12.023 13.305 1 87.19 99 GLN B O 1
ATOM 2025 N N . LEU B 1 100 ? -1.341 13.82 13.297 1 88.19 100 LEU B N 1
ATOM 2026 C CA . LEU B 1 100 ? -0.548 13.336 12.172 1 88.19 100 LEU B CA 1
ATOM 2027 C C . LEU B 1 100 ? 0.246 12.094 12.562 1 88.19 100 LEU B C 1
ATOM 2029 O O . LEU B 1 100 ? 0.303 11.125 11.805 1 88.19 100 LEU B O 1
ATOM 2033 N N . LEU B 1 101 ? 0.727 12.125 13.734 1 86.44 101 LEU B N 1
ATOM 2034 C CA . LEU B 1 101 ? 1.515 10.992 14.203 1 86.44 101 LEU B CA 1
ATOM 2035 C C . LEU 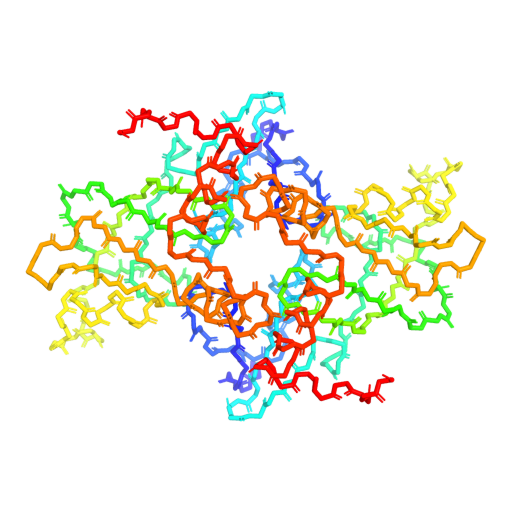B 1 101 ? 0.646 9.75 14.344 1 86.44 101 LEU B C 1
ATOM 2037 O O . LEU B 1 101 ? 1.072 8.648 13.992 1 86.44 101 LEU B O 1
ATOM 2041 N N . HIS B 1 102 ? -0.533 10.016 14.773 1 82.81 102 HIS B N 1
ATOM 2042 C CA . HIS B 1 102 ? -1.461 8.898 14.914 1 82.81 102 HIS B CA 1
ATOM 2043 C C . HIS B 1 102 ? -1.864 8.336 13.555 1 82.81 102 HIS B C 1
ATOM 2045 O O . HIS B 1 102 ? -2.168 7.148 13.438 1 82.81 102 HIS B O 1
ATOM 2051 N N . PHE B 1 103 ? -1.808 9.172 12.594 1 84.81 103 PHE B N 1
ATOM 2052 C CA . PHE B 1 103 ? -2.156 8.789 11.227 1 84.81 103 PHE B CA 1
ATOM 2053 C C . PHE B 1 103 ? -0.994 8.07 10.555 1 84.81 103 PHE B C 1
ATOM 2055 O O . PHE B 1 103 ? -1.146 7.523 9.461 1 84.81 103 PHE B O 1
ATOM 2062 N N . GLY B 1 104 ? 0.148 8.102 11.227 1 86.06 104 GLY B N 1
ATOM 2063 C CA . GLY B 1 104 ? 1.332 7.449 10.688 1 86.06 104 GLY B CA 1
ATOM 2064 C C . GLY B 1 104 ? 2.209 8.383 9.875 1 86.06 104 GLY B C 1
ATOM 2065 O O . GLY B 1 104 ? 3.039 7.93 9.086 1 86.06 104 GLY B O 1
ATOM 2066 N N . TRP B 1 105 ? 1.924 9.617 9.992 1 89.75 105 TRP B N 1
ATOM 2067 C CA . TRP B 1 105 ? 2.725 10.617 9.305 1 89.75 105 TRP B CA 1
ATOM 2068 C C . TRP B 1 105 ? 3.598 11.391 10.281 1 89.75 105 TRP B C 1
ATOM 2070 O O . TRP B 1 105 ? 3.102 11.922 11.281 1 89.75 105 TRP B O 1
ATOM 2080 N N . TYR B 1 106 ? 4.844 11.398 10.039 1 90.88 106 TYR B N 1
ATOM 2081 C CA . TYR B 1 106 ? 5.812 12.117 10.852 1 90.88 106 TYR B CA 1
ATOM 2082 C C . TYR B 1 106 ? 6.102 13.5 10.273 1 90.88 106 TYR B C 1
ATOM 2084 O O . TYR B 1 106 ? 6.738 13.617 9.227 1 90.88 106 TYR B O 1
ATOM 2092 N N . PRO B 1 107 ? 5.574 14.453 10.984 1 89.31 107 PRO B N 1
ATOM 2093 C CA . PRO B 1 107 ? 5.848 15.805 10.477 1 89.31 107 PRO B CA 1
ATOM 2094 C C . PRO B 1 107 ? 7.305 16.219 10.656 1 89.31 107 PRO B C 1
ATOM 2096 O O . PRO B 1 107 ? 7.93 15.867 11.656 1 89.31 107 PRO B O 1
ATOM 2099 N N . THR B 1 108 ? 7.918 16.766 9.578 1 80.38 108 THR B N 1
ATOM 2100 C CA . THR B 1 108 ? 9.312 17.188 9.633 1 80.38 108 THR B CA 1
ATOM 2101 C C . THR B 1 108 ? 9.484 18.375 10.578 1 80.38 108 THR B C 1
ATOM 2103 O O . THR B 1 108 ? 10.562 18.562 11.148 1 80.38 108 THR B O 1
ATOM 2106 N N . MET B 1 109 ? 8.453 19.266 10.586 1 71.25 109 MET B N 1
ATOM 2107 C CA . MET B 1 109 ? 8.5 20.406 11.484 1 71.25 109 MET B CA 1
ATOM 2108 C C . MET B 1 109 ? 7.289 20.422 12.414 1 71.25 109 MET B C 1
ATOM 2110 O O . MET B 1 109 ? 6.172 20.125 11.984 1 71.25 109 MET B O 1
ATOM 2114 N N . PRO B 1 110 ? 7.566 20.719 13.68 1 62.41 110 PRO B N 1
ATOM 2115 C CA . PRO B 1 110 ? 6.508 20.641 14.688 1 62.41 110 PRO B CA 1
ATOM 2116 C C . PRO B 1 110 ? 5.441 21.719 14.516 1 62.41 110 PRO B C 1
ATOM 2118 O O . PRO B 1 110 ? 4.258 21.469 14.758 1 62.41 110 PRO B O 1
ATOM 2121 N N . LEU B 1 111 ? 5.801 22.875 14.203 1 56.47 111 LEU B N 1
ATOM 2122 C CA . LEU B 1 111 ? 4.844 23.969 14.312 1 56.47 111 LEU B CA 1
ATOM 2123 C C . LEU B 1 111 ? 4 24.078 13.047 1 56.47 111 LEU B C 1
ATOM 2125 O O . LEU B 1 111 ? 2.807 24.375 13.117 1 56.47 111 LEU B O 1
ATOM 2129 N N . HIS B 1 112 ? 4.559 24.031 11.984 1 59.19 112 HIS B N 1
ATOM 2130 C CA . HIS B 1 112 ? 3.783 24.125 10.75 1 59.19 112 HIS B CA 1
ATOM 2131 C C . HIS B 1 112 ? 4.223 23.062 9.742 1 59.19 112 HIS B C 1
ATOM 2133 O O . HIS B 1 112 ? 4.938 23.375 8.789 1 59.19 112 HIS B O 1
ATOM 2139 N N . PRO B 1 113 ? 3.6 21.844 10.078 1 62.75 113 PRO B N 1
ATOM 2140 C CA . PRO B 1 113 ? 4.145 20.766 9.25 1 62.75 113 PRO B CA 1
ATOM 2141 C C . PRO B 1 113 ? 3.588 20.781 7.828 1 62.75 113 PRO B C 1
ATOM 2143 O O . PRO B 1 113 ? 2.369 20.766 7.637 1 62.75 113 PRO B O 1
ATOM 2146 N N . ARG B 1 114 ? 4.375 21.25 6.844 1 80.62 114 ARG B N 1
ATOM 2147 C CA . ARG B 1 114 ? 3.943 21.172 5.449 1 80.62 114 ARG B CA 1
ATOM 2148 C C . ARG B 1 114 ? 4.512 19.938 4.77 1 80.62 114 ARG B C 1
ATOM 2150 O O . ARG B 1 114 ? 4.086 19.578 3.668 1 80.62 114 ARG B O 1
ATOM 2157 N N . THR B 1 115 ? 5.359 19.344 5.523 1 89.88 115 THR B N 1
ATOM 2158 C CA . THR B 1 115 ? 5.988 18.141 4.977 1 89.88 115 THR B CA 1
ATOM 2159 C C . THR B 1 115 ? 5.977 17.016 6 1 89.88 115 THR B C 1
ATOM 2161 O O . THR B 1 115 ? 6.301 17.219 7.168 1 89.88 115 THR B O 1
ATOM 2164 N N . CYS B 1 116 ? 5.492 15.93 5.578 1 93 116 CYS B N 1
ATOM 2165 C CA . CYS B 1 116 ? 5.465 14.742 6.43 1 93 116 CYS B CA 1
ATOM 2166 C C . CYS B 1 116 ? 6.137 13.562 5.742 1 93 116 CYS B C 1
ATOM 2168 O O . CYS B 1 116 ? 6.223 13.516 4.512 1 93 116 CYS B O 1
ATOM 2170 N N . ALA B 1 117 ? 6.691 12.719 6.543 1 93 117 ALA B N 1
ATOM 2171 C CA . ALA B 1 117 ? 7.133 11.398 6.09 1 93 117 ALA B CA 1
ATOM 2172 C C . ALA B 1 117 ? 6.281 10.297 6.711 1 93 117 ALA B C 1
ATOM 2174 O O . ALA B 1 117 ? 5.934 10.359 7.895 1 93 117 ALA B O 1
ATOM 2175 N N . THR B 1 118 ? 5.906 9.352 5.879 1 91.69 118 THR B N 1
ATOM 2176 C CA . THR B 1 118 ? 5.195 8.219 6.461 1 91.69 118 THR B CA 1
ATOM 2177 C C . THR B 1 118 ? 6.129 7.383 7.332 1 91.69 118 THR B C 1
ATOM 2179 O O . THR B 1 118 ? 7.336 7.324 7.082 1 91.69 118 THR B O 1
ATOM 2182 N N . LEU B 1 119 ? 5.605 6.719 8.297 1 88.12 119 LEU B N 1
ATOM 2183 C CA . LEU B 1 119 ? 6.414 5.828 9.117 1 88.12 119 LEU B CA 1
ATOM 2184 C C . LEU B 1 119 ? 6.973 4.676 8.289 1 88.12 119 LEU B C 1
ATOM 2186 O O . LEU B 1 119 ? 8.078 4.199 8.547 1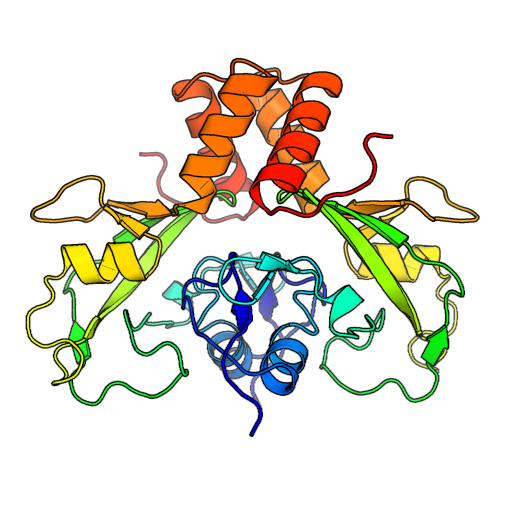 88.12 119 LEU B O 1
ATOM 2190 N N . MET B 1 120 ? 6.195 4.293 7.285 1 88.25 120 MET B N 1
ATOM 2191 C CA . MET B 1 120 ? 6.66 3.238 6.387 1 88.25 120 MET B CA 1
ATOM 2192 C C . MET B 1 120 ? 7.938 3.66 5.664 1 88.25 120 MET B C 1
ATOM 2194 O O . MET B 1 120 ? 8.852 2.852 5.48 1 88.25 120 MET B O 1
ATOM 2198 N N . LEU B 1 121 ? 7.961 4.852 5.266 1 92.38 121 LEU B N 1
ATOM 2199 C CA . LEU B 1 121 ? 9.141 5.398 4.605 1 92.38 121 LEU B CA 1
ATOM 2200 C C . LEU B 1 121 ? 10.352 5.348 5.531 1 92.38 121 LEU B C 1
ATOM 2202 O O . LEU B 1 121 ? 11.438 4.941 5.117 1 92.38 121 LEU B O 1
ATOM 2206 N N . LEU B 1 122 ? 10.133 5.758 6.738 1 91.81 122 LEU B N 1
ATOM 2207 C CA . LEU B 1 122 ? 11.219 5.785 7.711 1 91.81 122 LEU B CA 1
ATOM 2208 C C . LEU B 1 122 ? 11.719 4.375 8.008 1 91.81 122 LEU B C 1
ATOM 2210 O O . LEU B 1 122 ? 12.93 4.148 8.102 1 91.81 122 LEU B O 1
ATOM 2214 N N . ASP B 1 123 ? 10.82 3.459 8.125 1 89.69 123 ASP B N 1
ATOM 2215 C CA . ASP B 1 123 ? 11.18 2.062 8.359 1 89.69 123 ASP B CA 1
ATOM 2216 C C . ASP B 1 123 ? 11.977 1.501 7.184 1 89.69 123 ASP B C 1
ATOM 2218 O O . ASP B 1 123 ? 12.984 0.816 7.383 1 89.69 123 ASP B O 1
ATOM 2222 N N . GLN B 1 124 ? 11.5 1.79 6.035 1 93 124 GLN B N 1
ATOM 2223 C CA . GLN B 1 124 ? 12.188 1.318 4.836 1 93 124 GLN B CA 1
ATOM 2224 C C . GLN B 1 124 ? 13.602 1.893 4.746 1 93 124 GLN B C 1
ATOM 2226 O O . GLN B 1 124 ? 14.555 1.168 4.449 1 93 124 GLN B O 1
ATOM 2231 N N . PHE B 1 125 ? 13.711 3.16 5.012 1 94.19 125 PHE B N 1
ATOM 2232 C CA . PHE B 1 125 ? 15.023 3.803 4.977 1 94.19 125 PHE B CA 1
ATOM 2233 C C . PHE B 1 125 ? 15.977 3.141 5.965 1 94.19 125 PHE B C 1
ATOM 2235 O O . PHE B 1 125 ? 17.125 2.83 5.617 1 94.19 125 PHE B O 1
ATOM 2242 N N . HIS B 1 126 ? 15.461 2.932 7.129 1 93.69 126 HIS B N 1
ATOM 2243 C CA . HIS B 1 126 ? 16.266 2.295 8.164 1 93.69 126 HIS B CA 1
ATOM 2244 C C . HIS B 1 126 ? 16.703 0.898 7.742 1 93.69 126 HIS B C 1
ATOM 2246 O O . HIS B 1 126 ? 17.891 0.551 7.859 1 93.69 126 HIS B O 1
ATOM 2252 N N . ALA B 1 127 ? 15.82 0.132 7.234 1 93 127 ALA B N 1
ATOM 2253 C CA . ALA B 1 127 ? 16.094 -1.239 6.82 1 93 127 ALA B CA 1
ATOM 2254 C C . ALA B 1 127 ? 17.109 -1.271 5.676 1 93 127 ALA B C 1
ATOM 2256 O O . ALA B 1 127 ? 18.016 -2.1 5.664 1 93 127 ALA B O 1
ATOM 2257 N N . LEU B 1 128 ? 16.953 -0.362 4.734 1 94.56 128 LEU B N 1
ATOM 2258 C CA . LEU B 1 128 ? 17.844 -0.304 3.586 1 94.56 128 LEU B CA 1
ATOM 2259 C C . LEU B 1 128 ? 19.25 0.146 4.004 1 94.56 128 LEU B C 1
ATOM 2261 O O . LEU B 1 128 ? 20.25 -0.343 3.475 1 94.56 128 LEU B O 1
ATOM 2265 N N . THR B 1 129 ? 19.25 1.124 4.887 1 93.69 129 THR B N 1
ATOM 2266 C CA . THR B 1 129 ? 20.531 1.579 5.402 1 93.69 129 THR B CA 1
ATOM 2267 C C . THR B 1 129 ? 21.266 0.441 6.109 1 93.69 129 THR B C 1
ATOM 2269 O O . THR B 1 129 ? 22.484 0.278 5.941 1 93.69 129 THR B O 1
ATOM 2272 N N . HIS B 1 130 ? 20.547 -0.316 6.84 1 91.19 130 HIS B N 1
ATOM 2273 C CA . HIS B 1 130 ? 21.125 -1.446 7.562 1 91.19 130 HIS B CA 1
ATOM 2274 C C . HIS B 1 130 ? 21.562 -2.543 6.602 1 91.19 130 HIS B C 1
ATOM 2276 O O . HIS B 1 130 ? 22.656 -3.107 6.758 1 91.19 130 HIS B O 1
ATOM 2282 N N . ALA B 1 131 ? 20.859 -2.83 5.586 1 90.12 131 ALA B N 1
ATOM 2283 C CA . ALA B 1 131 ? 21.094 -3.949 4.68 1 90.12 131 ALA B CA 1
ATOM 2284 C C . ALA B 1 131 ? 22.125 -3.584 3.619 1 90.12 131 ALA B C 1
ATOM 2286 O O . ALA B 1 131 ? 22.953 -4.414 3.238 1 90.12 131 ALA B O 1
ATOM 2287 N N . GLY B 1 132 ? 22.062 -2.354 3.133 1 89.44 132 GLY B N 1
ATOM 2288 C CA . GLY B 1 132 ? 22.875 -2.01 1.977 1 89.44 132 GLY B CA 1
ATOM 2289 C C . GLY B 1 132 ? 23.609 -0.69 2.131 1 89.44 132 GLY B C 1
ATOM 2290 O O . GLY B 1 132 ? 24.188 -0.177 1.17 1 89.44 132 GLY B O 1
ATOM 2291 N N . LYS B 1 133 ? 23.562 -0.058 3.252 1 92.12 133 LYS B N 1
ATOM 2292 C CA . LYS B 1 133 ? 24.25 1.195 3.551 1 92.12 133 LYS B CA 1
ATOM 2293 C C . LYS B 1 133 ? 23.781 2.316 2.631 1 92.12 133 LYS B C 1
ATOM 2295 O O . LYS B 1 133 ? 24.578 3.098 2.127 1 92.12 133 LYS B O 1
ATOM 2300 N N . VAL B 1 134 ? 22.547 2.309 2.348 1 94.38 134 VAL B N 1
ATOM 2301 C CA . VAL B 1 134 ? 21.969 3.352 1.518 1 94.38 134 VAL B CA 1
ATOM 2302 C C . VAL B 1 134 ? 22 4.688 2.258 1 94.38 134 VAL B C 1
ATOM 2304 O O . VAL B 1 134 ? 21.562 4.781 3.404 1 94.38 134 VAL B O 1
ATOM 2307 N N . SER B 1 135 ? 22.531 5.734 1.637 1 94.94 135 SER B N 1
ATOM 2308 C CA . SER B 1 135 ? 22.594 7.059 2.248 1 94.94 135 SER B CA 1
ATOM 2309 C C . SER B 1 135 ? 21.234 7.77 2.152 1 94.94 135 SER B C 1
ATOM 2311 O O . SER B 1 135 ? 20.391 7.387 1.35 1 94.94 135 SER B O 1
ATOM 2313 N N . ALA B 1 136 ? 21.125 8.812 2.965 1 93.62 136 ALA B N 1
ATOM 2314 C CA . ALA B 1 136 ? 19.906 9.617 2.912 1 93.62 136 ALA B CA 1
ATOM 2315 C C . ALA B 1 136 ? 19.719 10.25 1.533 1 93.62 136 ALA B C 1
ATOM 2317 O O . ALA B 1 136 ? 18.609 10.328 1.022 1 93.62 136 ALA B O 1
ATOM 2318 N N . TYR B 1 137 ? 20.781 10.641 0.954 1 94.56 137 TYR B N 1
ATOM 2319 C CA . TYR B 1 137 ? 20.719 11.258 -0.365 1 94.56 137 TYR B CA 1
ATOM 2320 C C . TYR B 1 137 ? 20.281 10.258 -1.422 1 94.56 137 TYR B C 1
ATOM 2322 O O . TYR B 1 137 ? 19.406 10.555 -2.242 1 94.56 137 TYR B O 1
ATOM 2330 N N . ASP B 1 138 ? 20.891 9.133 -1.396 1 94.56 138 ASP B N 1
ATOM 2331 C CA . ASP B 1 138 ? 20.516 8.094 -2.352 1 94.56 138 ASP B CA 1
ATOM 2332 C C . ASP B 1 138 ? 19.047 7.699 -2.191 1 94.56 138 ASP B C 1
ATOM 2334 O O . ASP B 1 138 ? 18.344 7.477 -3.182 1 94.56 138 ASP B O 1
ATOM 2338 N N . TYR B 1 139 ? 18.656 7.59 -0.953 1 95.75 139 TYR B N 1
ATOM 2339 C CA . TYR B 1 139 ? 17.266 7.234 -0.701 1 95.75 139 TYR B CA 1
ATOM 2340 C C . TYR B 1 139 ? 16.328 8.32 -1.201 1 95.75 139 TYR B C 1
ATOM 2342 O O . TYR B 1 139 ? 15.258 8.023 -1.745 1 95.75 139 TYR B O 1
ATOM 2350 N N . TYR B 1 140 ? 16.719 9.523 -1.029 1 93.56 140 TYR B N 1
ATOM 2351 C CA . TYR B 1 140 ? 15.914 10.617 -1.552 1 93.56 140 TYR B CA 1
ATOM 2352 C C . TYR B 1 140 ? 15.828 10.562 -3.072 1 93.56 140 TYR B C 1
ATOM 2354 O O . TYR B 1 140 ? 14.766 10.797 -3.652 1 93.56 140 TYR B O 1
ATOM 2362 N N . CYS B 1 141 ? 16.875 10.258 -3.676 1 93.81 141 CYS B N 1
ATOM 2363 C CA . CYS B 1 141 ? 16.891 10.094 -5.125 1 93.81 141 CYS B CA 1
ATOM 2364 C C . CYS B 1 141 ? 15.953 8.977 -5.555 1 93.81 141 CYS B C 1
ATOM 2366 O O . CYS B 1 141 ? 15.242 9.094 -6.555 1 93.81 141 CYS B O 1
ATOM 2368 N N . TYR B 1 142 ? 15.945 7.961 -4.801 1 94.5 142 TYR B N 1
ATOM 2369 C CA . TYR B 1 142 ? 15.008 6.863 -5.039 1 94.5 142 TYR B CA 1
ATOM 2370 C C . TYR B 1 142 ? 13.562 7.348 -4.969 1 94.5 142 TYR B C 1
ATOM 2372 O O . TYR B 1 142 ? 12.766 7.082 -5.867 1 94.5 142 TYR B O 1
ATOM 2380 N N . VAL B 1 143 ? 13.305 8.07 -3.914 1 94.19 143 VAL B N 1
ATOM 2381 C CA . VAL B 1 143 ? 11.938 8.547 -3.715 1 94.19 143 VAL B CA 1
ATOM 2382 C C . VAL B 1 143 ? 11.539 9.469 -4.863 1 94.19 143 VAL B C 1
ATOM 2384 O O . VAL B 1 143 ? 10.414 9.398 -5.367 1 94.19 143 VAL B O 1
ATOM 2387 N N . ASN B 1 144 ? 12.422 10.25 -5.305 1 91.56 144 ASN B N 1
ATOM 2388 C CA . ASN B 1 144 ? 12.172 11.133 -6.438 1 91.56 144 ASN B CA 1
ATOM 2389 C C . ASN B 1 144 ? 11.953 10.344 -7.727 1 91.56 144 ASN B C 1
ATOM 2391 O O . ASN B 1 144 ? 11.086 10.688 -8.531 1 91.56 144 ASN B O 1
ATOM 2395 N N . THR B 1 145 ? 12.703 9.312 -7.875 1 90.62 145 THR B N 1
ATOM 2396 C CA . THR B 1 145 ? 12.547 8.453 -9.039 1 90.62 145 THR B CA 1
ATOM 2397 C C . THR B 1 145 ? 11.172 7.785 -9.039 1 90.62 145 THR B C 1
ATOM 2399 O O . THR B 1 145 ? 10.508 7.715 -10.07 1 90.62 145 THR B O 1
ATOM 2402 N N . MET B 1 146 ? 10.789 7.379 -7.875 1 89.25 146 MET B N 1
ATOM 2403 C CA . MET B 1 146 ? 9.492 6.73 -7.762 1 89.25 146 MET B CA 1
ATOM 2404 C C . MET B 1 146 ? 8.367 7.711 -8.078 1 89.25 146 MET B C 1
ATOM 2406 O O . MET B 1 146 ? 7.332 7.324 -8.625 1 89.25 146 MET B O 1
ATOM 2410 N N . THR B 1 147 ? 8.547 8.906 -7.703 1 85.94 147 THR B N 1
ATOM 2411 C CA . THR B 1 147 ? 7.566 9.945 -8.008 1 85.94 147 THR B CA 1
ATOM 2412 C C . THR B 1 147 ? 7.375 10.078 -9.523 1 85.94 147 THR B C 1
ATOM 2414 O O . THR B 1 147 ? 6.246 10.219 -9.992 1 85.94 147 THR B O 1
ATOM 2417 N N . ASP B 1 148 ? 8.484 9.938 -10.25 1 77.12 148 ASP B N 1
ATOM 2418 C CA . ASP B 1 148 ? 8.461 10.055 -11.703 1 77.12 148 ASP B CA 1
ATOM 2419 C C . ASP B 1 148 ? 7.824 8.82 -12.344 1 77.12 148 ASP B C 1
ATOM 2421 O O . ASP B 1 148 ? 7.105 8.93 -13.344 1 77.12 148 ASP B O 1
ATOM 2425 N N . VAL B 1 149 ? 8.234 7.738 -11.82 1 67.81 149 VAL B N 1
ATOM 2426 C CA . VAL B 1 149 ? 7.688 6.492 -12.344 1 67.81 149 VAL B CA 1
ATOM 2427 C C . VAL B 1 149 ? 6.164 6.512 -12.234 1 67.81 149 VAL B C 1
ATOM 2429 O O . VAL B 1 149 ? 5.461 6.082 -13.156 1 67.81 149 VAL B O 1
ATOM 2432 N N . TRP B 1 150 ? 5.84 7.086 -11.172 1 58.72 150 TRP B N 1
ATOM 2433 C CA . TRP B 1 150 ? 4.391 7.133 -10.992 1 58.72 150 TRP B CA 1
ATOM 2434 C C . TRP B 1 150 ? 3.814 8.43 -11.555 1 58.72 150 TRP B C 1
ATOM 2436 O O . TRP B 1 150 ? 2.594 8.578 -11.648 1 58.72 150 TRP B O 1
ATOM 2446 N N . GLY B 1 151 ? 4.566 9.164 -12.383 1 52.94 151 GLY B N 1
ATOM 2447 C CA . GLY B 1 151 ? 4.129 10.344 -13.125 1 52.94 151 GLY B CA 1
ATOM 2448 C C . GLY B 1 151 ? 3.801 11.516 -12.227 1 52.94 151 GLY B C 1
ATOM 2449 O O . GLY B 1 151 ? 3.123 12.461 -12.648 1 52.94 151 GLY B O 1
ATOM 2450 N N . ILE B 1 152 ? 3.973 11.406 -10.906 1 44.56 152 ILE B N 1
ATOM 2451 C CA . ILE B 1 152 ? 3.57 12.609 -10.188 1 44.56 152 ILE B CA 1
ATOM 2452 C C . ILE B 1 152 ? 4.516 13.758 -10.531 1 44.56 152 ILE B C 1
ATOM 2454 O O . ILE B 1 152 ? 5.719 13.672 -10.289 1 44.56 152 ILE B O 1
ATOM 2458 N N . GLY B 1 153 ? 4.512 14.188 -11.641 1 39.84 153 GLY B N 1
ATOM 2459 C CA . GLY B 1 153 ? 5.219 15.375 -12.094 1 39.84 153 GLY B CA 1
ATOM 2460 C C . GLY B 1 153 ? 5.355 16.438 -11.008 1 39.84 153 GLY B C 1
ATOM 2461 O O . GLY B 1 153 ? 4.609 17.406 -10.992 1 39.84 153 GLY B O 1
ATOM 2462 N N . LEU B 1 154 ? 5.801 16.094 -9.914 1 39.25 154 LEU B N 1
ATOM 2463 C CA . LEU B 1 154 ? 6.008 17.219 -9.016 1 39.25 154 LEU B CA 1
ATOM 2464 C C . LEU B 1 154 ? 7.121 18.125 -9.531 1 39.25 154 LEU B C 1
ATOM 2466 O O . LEU B 1 154 ? 8.016 17.672 -10.25 1 39.25 154 LEU B O 1
ATOM 2470 N N . PRO B 1 155 ? 6.965 19.469 -9.359 1 30.06 155 PRO B N 1
ATOM 2471 C CA . PRO B 1 155 ? 8.039 20.375 -9.742 1 30.06 155 PRO B CA 1
ATOM 2472 C C . PRO B 1 155 ? 9.383 20.016 -9.109 1 30.06 155 PRO B C 1
ATOM 2474 O O . PRO B 1 155 ? 9.422 19.547 -7.965 1 30.06 155 PRO B O 1
ATOM 2477 N N . ARG B 1 156 ? 10.414 19.484 -9.922 1 30.84 156 ARG B N 1
ATOM 2478 C CA . ARG B 1 156 ? 11.797 19.344 -9.461 1 30.84 156 ARG B CA 1
ATOM 2479 C C . ARG B 1 156 ? 12.164 20.484 -8.508 1 30.84 156 ARG B C 1
ATOM 2481 O O . ARG B 1 156 ? 12 21.656 -8.844 1 30.84 156 ARG B O 1
ATOM 2488 N N . VAL B 1 157 ? 11.953 20.141 -7.098 1 25.67 157 VAL B N 1
ATOM 2489 C CA . VAL B 1 157 ? 12.461 21.203 -6.246 1 25.67 157 VAL B CA 1
ATOM 2490 C C . VAL B 1 157 ? 13.992 21.203 -6.262 1 25.67 157 VAL B C 1
ATOM 2492 O O . VAL B 1 157 ? 14.609 20.125 -6.262 1 25.67 157 VAL B O 1
#